Protein AF-A0A1Q7YDP6-F1 (afdb_monomer_lite)

Sequence (262 aa):
MKGKNRGIKLSEVLPNLKKEIEKAGKSIRPINQNSRWSKKRAYTLLLLENYIEVLLIFKRILDSLNELADIKSRVKFDEIPEDERAEREALMMRTFDLLAFLRLDIKALYIWTAQITDIFKDSGVKIDLEELNRISLFRHKLITHVHETPFFKSSLTTKSGTTYNPKEEFIEDMYLPFDFRNSRFVGLQTLVRKATSFIPELGQEKNRFERIKILYRQVNKIADNELKRNVKKFIFKVGLPTDSPGIIAVALLQALKNYRRS

Secondary structure (DSSP, 8-state):
------PPPHHHHHHHHHHHHHHHHHHS----TTSPPPHHHHHHHHHHHHHHHHHHHHHHHHHHHHHHHHHHHH--TT---GGGHHHHHHHHHHHHHHHHHHHHHHHHHHHHHHHHHHHHHHT------HHHHHHGGGHHHH-SS-TT-TT--------------TTSS-----PPPP-TT-GGGTTHHHHHHHHTTT-THHHH---HHHHHHHHHHTGGG---HHHHHHHHHHHHHH--PPPPHHHHHHHHHHHHHHHHT-

pLDDT: mean 73.86, std 19.76, range [26.31, 95.25]

Structure (mmCIF, N/CA/C/O backbone):
data_AF-A0A1Q7YDP6-F1
#
_entry.id   AF-A0A1Q7YDP6-F1
#
loop_
_atom_site.group_PDB
_atom_site.id
_atom_site.type_symbol
_atom_site.label_atom_id
_atom_site.label_alt_id
_atom_site.label_comp_id
_atom_site.label_asym_id
_atom_site.label_entity_id
_atom_site.label_seq_id
_atom_site.pdbx_PDB_ins_code
_atom_site.Cartn_x
_atom_site.Cartn_y
_atom_site.Cartn_z
_atom_site.occupancy
_atom_site.B_iso_or_equiv
_atom_site.auth_seq_id
_atom_site.auth_comp_id
_atom_site.auth_asym_id
_atom_site.auth_atom_id
_atom_site.pdbx_PDB_model_num
ATOM 1 N N . MET A 1 1 ? 18.483 -19.832 10.388 1.00 32.19 1 MET A N 1
ATOM 2 C CA . MET A 1 1 ? 17.588 -20.156 9.253 1.00 32.19 1 MET A CA 1
ATOM 3 C C . MET A 1 1 ? 17.194 -18.865 8.546 1.00 32.19 1 MET A C 1
ATOM 5 O O . MET A 1 1 ? 16.537 -18.033 9.154 1.00 32.19 1 MET A O 1
ATOM 9 N N . LYS A 1 2 ? 17.635 -18.647 7.299 1.00 29.80 2 LYS A N 1
ATOM 10 C CA . LYS A 1 2 ? 17.191 -17.505 6.482 1.00 29.80 2 LYS A CA 1
ATOM 11 C C . LYS A 1 2 ? 15.841 -17.863 5.858 1.00 29.80 2 LYS A C 1
ATOM 13 O O . LYS A 1 2 ? 15.802 -18.493 4.804 1.00 29.80 2 LYS A O 1
ATOM 18 N N . GLY A 1 3 ? 14.743 -17.508 6.520 1.00 31.19 3 GLY A N 1
ATOM 19 C CA . GLY A 1 3 ? 13.435 -17.508 5.873 1.00 31.19 3 GLY A CA 1
ATOM 20 C C . GLY A 1 3 ? 13.482 -16.503 4.727 1.00 31.19 3 GLY A C 1
ATOM 21 O O . GLY A 1 3 ? 13.598 -15.304 4.964 1.00 31.19 3 GLY A O 1
ATOM 22 N N . LYS A 1 4 ? 13.462 -16.979 3.477 1.00 33.75 4 LYS A N 1
ATOM 23 C CA . LYS A 1 4 ? 13.139 -16.118 2.337 1.00 33.75 4 LYS A CA 1
ATOM 24 C C . LYS A 1 4 ? 11.726 -15.604 2.607 1.00 33.75 4 LYS A C 1
ATOM 26 O O . LYS A 1 4 ? 10.782 -16.373 2.453 1.00 33.75 4 LYS A O 1
ATOM 31 N N . ASN A 1 5 ? 11.591 -14.352 3.046 1.00 40.75 5 ASN A N 1
ATOM 32 C CA . ASN A 1 5 ? 10.320 -13.636 2.983 1.00 40.75 5 ASN A CA 1
ATOM 33 C C . ASN A 1 5 ? 9.914 -13.641 1.508 1.00 40.75 5 ASN A C 1
ATOM 35 O O . ASN A 1 5 ? 10.418 -12.835 0.733 1.00 40.75 5 ASN A O 1
ATOM 39 N N . ARG A 1 6 ? 9.094 -14.617 1.104 1.00 52.28 6 ARG A N 1
ATOM 40 C CA . ARG A 1 6 ? 8.349 -14.540 -0.148 1.00 52.28 6 ARG A CA 1
ATOM 41 C C . ARG A 1 6 ? 7.431 -13.340 0.036 1.00 52.28 6 ARG A C 1
ATOM 43 O O . ARG A 1 6 ? 6.607 -13.354 0.952 1.00 52.28 6 ARG A O 1
ATOM 50 N N . GLY A 1 7 ? 7.645 -12.281 -0.731 1.00 64.12 7 GLY A N 1
ATOM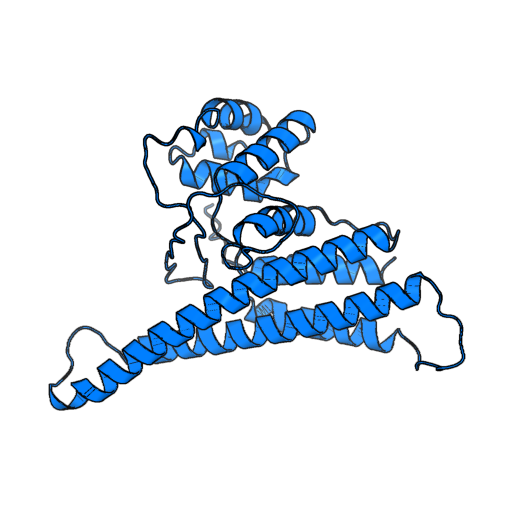 51 C CA . GLY A 1 7 ? 6.760 -11.132 -0.725 1.00 64.12 7 GLY A CA 1
ATOM 52 C C . GLY A 1 7 ? 5.334 -11.566 -1.023 1.00 64.12 7 GLY A C 1
ATOM 53 O O . GLY A 1 7 ? 5.084 -12.551 -1.720 1.00 64.12 7 GLY A O 1
ATOM 54 N N . ILE A 1 8 ? 4.392 -10.839 -0.436 1.00 77.00 8 ILE A N 1
ATOM 55 C CA . ILE A 1 8 ? 2.966 -11.096 -0.597 1.00 77.00 8 ILE A CA 1
ATOM 56 C C . ILE A 1 8 ? 2.571 -10.667 -2.008 1.00 77.00 8 ILE A C 1
ATOM 58 O O . ILE A 1 8 ? 2.706 -9.487 -2.337 1.00 77.00 8 ILE A O 1
ATOM 62 N N . LYS A 1 9 ? 2.060 -11.604 -2.813 1.00 82.81 9 LYS A N 1
ATOM 63 C CA . LYS A 1 9 ? 1.543 -11.305 -4.150 1.00 82.81 9 LYS A CA 1
ATOM 64 C C . LYS A 1 9 ? 0.081 -10.864 -4.079 1.00 82.81 9 LYS A C 1
ATOM 66 O O . LYS A 1 9 ? -0.774 -11.582 -3.562 1.00 82.81 9 LYS A O 1
ATOM 71 N N . LEU A 1 10 ? -0.234 -9.719 -4.663 1.00 84.62 10 LEU A N 1
ATOM 72 C CA . LEU A 1 10 ? -1.570 -9.214 -4.937 1.00 84.62 10 LEU A CA 1
ATOM 73 C C . LEU A 1 10 ? -2.469 -10.275 -5.575 1.00 84.62 10 LEU A C 1
ATOM 75 O O . LEU A 1 10 ? -3.612 -10.414 -5.147 1.00 84.62 10 LEU A O 1
ATOM 79 N N . SER A 1 11 ? -1.976 -11.055 -6.541 1.00 84.81 11 SER A N 1
ATOM 80 C CA . SER A 1 11 ? -2.769 -12.112 -7.191 1.00 84.81 11 SER A CA 1
ATOM 81 C C . SER A 1 11 ? -3.259 -13.196 -6.220 1.00 84.81 11 SER A C 1
ATOM 83 O O . SER A 1 11 ? -4.326 -13.769 -6.433 1.00 84.81 11 SER A O 1
ATOM 85 N N . GLU A 1 12 ? -2.539 -13.435 -5.123 1.00 87.50 12 GLU A N 1
ATOM 86 C CA . GLU A 1 12 ? -2.911 -14.400 -4.079 1.00 87.50 12 GLU A CA 1
ATOM 87 C C . GLU A 1 12 ? -3.930 -13.807 -3.085 1.00 87.50 12 GLU A C 1
ATOM 89 O O . GLU A 1 12 ? -4.769 -14.518 -2.525 1.00 87.50 12 GLU A O 1
ATOM 94 N N . VAL A 1 13 ? -3.897 -12.488 -2.876 1.00 88.81 13 VAL A N 1
ATOM 95 C CA . VAL A 1 13 ? -4.725 -11.789 -1.877 1.00 88.81 13 VAL A CA 1
ATOM 96 C C . VAL A 1 13 ? -6.040 -11.284 -2.472 1.00 88.81 13 VAL A C 1
ATOM 98 O O . VAL A 1 13 ? -7.092 -11.360 -1.827 1.00 88.81 13 VAL A O 1
ATOM 101 N N . LEU A 1 14 ? -6.005 -10.796 -3.711 1.00 88.81 14 LEU A N 1
ATOM 102 C CA . LEU A 1 14 ? -7.120 -10.135 -4.385 1.00 88.81 14 LEU A CA 1
ATOM 103 C C . LEU A 1 14 ? -8.406 -10.985 -4.444 1.00 88.81 14 LEU A C 1
ATOM 105 O O . LEU A 1 14 ? -9.476 -10.433 -4.169 1.00 88.81 14 LEU A O 1
ATOM 109 N N . PRO A 1 15 ? -8.369 -12.307 -4.720 1.00 92.31 15 PRO A N 1
ATOM 110 C CA . PRO A 1 15 ? -9.580 -13.132 -4.710 1.00 92.31 15 PRO A CA 1
ATOM 111 C C . PRO A 1 15 ? -10.263 -13.173 -3.339 1.00 92.31 15 PRO A C 1
ATOM 113 O O . PRO A 1 15 ? -11.491 -13.185 -3.248 1.00 92.31 15 PRO A O 1
ATOM 116 N N . ASN A 1 16 ? -9.478 -13.172 -2.260 1.00 92.38 16 ASN A N 1
ATOM 117 C CA . ASN A 1 16 ? -10.006 -13.192 -0.898 1.00 92.38 16 ASN A CA 1
ATOM 118 C C . ASN A 1 16 ? -10.627 -11.848 -0.519 1.00 92.38 16 ASN A C 1
ATOM 120 O O . ASN A 1 16 ? -11.677 -11.826 0.122 1.00 92.38 16 ASN A O 1
ATOM 124 N N . LEU A 1 17 ? -10.012 -10.745 -0.955 1.00 90.56 17 LEU A N 1
ATOM 125 C CA . LEU A 1 17 ? -10.568 -9.407 -0.781 1.00 90.56 17 LEU A CA 1
ATOM 126 C C . LEU A 1 17 ? -11.915 -9.252 -1.495 1.00 90.56 17 LEU A C 1
ATOM 128 O O . LEU A 1 17 ? -12.887 -8.849 -0.858 1.00 90.56 17 LEU A O 1
ATOM 132 N N . LYS A 1 18 ? -12.011 -9.679 -2.761 1.00 90.88 18 LYS A N 1
ATOM 133 C CA . LYS A 1 18 ? -13.273 -9.690 -3.526 1.00 90.88 18 LYS A CA 1
ATOM 134 C C . LYS A 1 18 ? -14.381 -10.462 -2.808 1.00 90.88 18 LYS A C 1
ATOM 136 O O . LYS A 1 18 ? -15.458 -9.923 -2.572 1.00 90.88 18 LYS A O 1
ATOM 141 N N . LYS A 1 19 ? -14.086 -11.695 -2.377 1.00 92.44 19 LYS A N 1
ATOM 142 C CA . LYS A 1 19 ? -15.045 -12.540 -1.646 1.00 92.44 19 LYS A CA 1
ATOM 143 C C . LYS A 1 19 ? -15.538 -11.889 -0.354 1.00 92.44 19 LYS A C 1
ATOM 145 O O . LYS A 1 19 ? -16.700 -12.058 0.007 1.00 92.44 19 LYS A O 1
ATOM 150 N N . GLU A 1 20 ? -14.672 -11.191 0.378 1.00 91.12 20 GLU A N 1
ATOM 151 C CA . GLU A 1 20 ? -15.073 -10.555 1.636 1.00 91.12 20 GLU A CA 1
ATOM 152 C C . GLU A 1 20 ? -15.946 -9.312 1.399 1.00 91.12 20 GLU A C 1
ATOM 154 O O . GLU A 1 20 ? -16.922 -9.119 2.125 1.00 91.12 20 GLU A O 1
ATOM 159 N N . ILE A 1 21 ? -15.670 -8.536 0.346 1.00 87.38 21 ILE A N 1
ATOM 160 C CA . ILE A 1 21 ? -16.513 -7.409 -0.089 1.00 87.38 21 ILE A CA 1
ATOM 161 C C . ILE A 1 21 ? -17.902 -7.905 -0.503 1.00 87.38 21 ILE A C 1
ATOM 163 O O . ILE A 1 21 ? -18.903 -7.367 -0.040 1.00 87.38 21 ILE A O 1
ATOM 167 N N . GLU A 1 22 ? -17.988 -8.978 -1.295 1.00 88.00 22 GLU A N 1
ATOM 168 C CA . GLU A 1 22 ? -19.272 -9.582 -1.686 1.00 88.00 22 GLU A CA 1
ATOM 169 C C . GLU A 1 22 ? -20.086 -10.055 -0.475 1.00 88.00 22 GLU A C 1
ATOM 171 O O . GLU A 1 22 ? -21.296 -9.829 -0.399 1.00 88.00 22 GLU A O 1
ATOM 176 N N . LYS A 1 23 ? -19.435 -10.698 0.503 1.00 87.75 23 LYS A N 1
ATOM 177 C CA . LYS A 1 23 ? -20.090 -11.115 1.754 1.00 87.75 23 LYS A CA 1
ATOM 178 C C . LYS A 1 23 ? -20.605 -9.919 2.548 1.00 87.75 23 LYS A C 1
ATOM 180 O O . LYS A 1 23 ? -21.721 -9.972 3.063 1.00 87.75 23 LYS A O 1
ATOM 185 N N . ALA A 1 24 ? -19.806 -8.859 2.652 1.00 83.25 24 ALA A N 1
ATOM 186 C CA . ALA A 1 24 ? -20.214 -7.629 3.315 1.00 83.25 24 ALA A CA 1
ATOM 187 C C . ALA A 1 24 ? -21.395 -6.969 2.574 1.00 83.25 24 ALA A C 1
ATOM 189 O O . ALA A 1 24 ? -22.379 -6.613 3.217 1.00 83.25 24 ALA A O 1
ATOM 190 N N . GLY A 1 25 ? -21.381 -6.935 1.239 1.00 80.81 25 GLY A N 1
ATOM 191 C CA . GLY A 1 25 ? -22.495 -6.458 0.413 1.00 80.81 25 GLY A CA 1
ATOM 192 C C . GLY A 1 25 ? -23.796 -7.229 0.636 1.00 80.81 25 GLY A C 1
ATOM 193 O O . GLY A 1 25 ? -24.828 -6.619 0.897 1.00 80.81 25 GLY A O 1
ATOM 194 N N . LYS A 1 26 ? -23.748 -8.569 0.648 1.00 81.75 26 LYS A N 1
ATOM 195 C CA . LYS A 1 26 ? -24.927 -9.420 0.921 1.00 81.75 26 LYS A CA 1
ATOM 196 C C . LYS A 1 26 ? -25.528 -9.204 2.312 1.00 81.75 26 LYS A C 1
ATOM 198 O O . LYS A 1 26 ? -26.712 -9.460 2.510 1.00 81.75 26 LYS A O 1
ATOM 203 N N . SER A 1 27 ? -24.727 -8.749 3.278 1.00 72.50 27 SER A N 1
ATOM 204 C CA . SER A 1 27 ? -25.219 -8.439 4.626 1.00 72.50 27 SER A CA 1
ATOM 205 C C . SER A 1 27 ? -26.040 -7.143 4.685 1.00 72.50 27 SER A C 1
ATOM 207 O O . SER A 1 27 ? -26.813 -6.941 5.625 1.00 72.50 27 SER A O 1
ATOM 209 N N . ILE A 1 28 ? -25.931 -6.284 3.666 1.00 70.19 28 ILE A N 1
ATOM 210 C CA . ILE A 1 28 ? -26.726 -5.066 3.544 1.00 70.19 28 ILE A CA 1
ATOM 211 C C . ILE A 1 28 ? -28.018 -5.411 2.796 1.00 70.19 28 ILE A C 1
ATOM 213 O O . ILE A 1 28 ? -28.011 -5.716 1.608 1.00 70.19 28 ILE A O 1
ATOM 217 N N . ARG A 1 29 ? -29.154 -5.371 3.505 1.00 65.69 29 ARG A N 1
ATOM 218 C CA . ARG A 1 29 ? -30.494 -5.549 2.908 1.00 65.69 29 ARG A CA 1
ATOM 219 C C . ARG A 1 29 ? -30.736 -4.535 1.766 1.00 65.69 29 ARG A C 1
ATOM 221 O O . ARG A 1 29 ? -30.077 -3.495 1.753 1.00 65.69 29 ARG A O 1
ATOM 228 N N . PRO A 1 30 ? -31.719 -4.751 0.870 1.00 62.75 30 PRO A N 1
ATOM 229 C CA . PRO A 1 30 ? -32.059 -3.793 -0.186 1.00 62.75 30 PRO A CA 1
ATOM 230 C C . PRO A 1 30 ? -32.298 -2.375 0.350 1.00 62.75 30 PRO A C 1
ATOM 232 O O . PRO A 1 30 ? -32.742 -2.188 1.492 1.00 62.75 30 PRO A O 1
ATOM 235 N N . ILE A 1 31 ? -31.960 -1.374 -0.463 1.00 57.09 31 ILE A N 1
ATOM 236 C CA . ILE A 1 31 ? -32.130 0.042 -0.131 1.00 57.09 31 ILE A CA 1
ATOM 237 C C . ILE A 1 31 ? -33.611 0.390 -0.285 1.00 57.09 31 ILE A C 1
ATOM 239 O O . ILE A 1 31 ? -34.133 0.419 -1.393 1.00 57.09 31 ILE A O 1
ATOM 243 N N . ASN A 1 32 ? -34.286 0.673 0.829 1.00 57.88 32 ASN A N 1
ATOM 244 C CA . ASN A 1 32 ? -35.576 1.349 0.782 1.00 57.88 32 ASN A CA 1
ATOM 245 C C . ASN A 1 32 ? -35.306 2.860 0.742 1.00 57.88 32 ASN A C 1
ATOM 247 O O . ASN A 1 32 ? -34.821 3.420 1.733 1.00 57.88 32 ASN A O 1
ATOM 251 N N . GLN A 1 33 ? -35.587 3.488 -0.404 1.00 54.91 33 GLN A N 1
ATOM 252 C CA . GLN A 1 33 ? -35.332 4.911 -0.673 1.00 54.91 33 GLN A CA 1
ATOM 253 C C . GLN A 1 33 ? -36.028 5.842 0.338 1.00 54.91 33 GLN A C 1
ATOM 255 O O . GLN A 1 33 ? -35.549 6.944 0.578 1.00 54.91 33 GLN A O 1
ATOM 260 N N . ASN A 1 34 ? -37.080 5.362 1.010 1.00 56.09 34 ASN A N 1
ATOM 261 C CA . ASN A 1 34 ? -37.880 6.143 1.958 1.00 56.09 34 ASN A CA 1
ATOM 262 C C . ASN A 1 34 ? -37.499 5.926 3.435 1.00 56.09 34 ASN A C 1
ATOM 264 O O . ASN A 1 34 ? -38.179 6.423 4.330 1.00 56.09 34 ASN A O 1
ATOM 268 N N . SER A 1 35 ? -36.439 5.163 3.729 1.00 55.88 35 SER A N 1
ATOM 269 C CA . SER A 1 35 ? -36.037 4.857 5.110 1.00 55.88 35 SER A CA 1
ATOM 270 C C . SER A 1 35 ? -34.865 5.718 5.583 1.00 55.88 35 SER A C 1
ATOM 272 O O . SER A 1 35 ? -33.868 5.873 4.881 1.00 55.88 35 SER A O 1
ATOM 274 N N . ARG A 1 36 ? -34.946 6.241 6.812 1.00 57.34 36 ARG A N 1
ATOM 275 C CA . ARG A 1 36 ? -33.831 6.942 7.466 1.00 57.34 36 ARG A CA 1
ATOM 276 C C . ARG A 1 36 ? -32.737 5.925 7.803 1.00 57.34 36 ARG A C 1
ATOM 278 O O . ARG A 1 36 ? -32.973 4.988 8.566 1.00 57.34 36 ARG A O 1
ATOM 285 N N . TRP A 1 37 ? -31.551 6.067 7.215 1.00 62.88 37 TRP A N 1
ATOM 286 C CA . TRP A 1 37 ? -30.470 5.099 7.413 1.00 62.88 37 TRP A CA 1
ATOM 287 C C . TRP A 1 37 ? -29.836 5.249 8.795 1.00 62.88 37 TRP A C 1
ATOM 289 O O . TRP A 1 37 ? -29.611 6.358 9.280 1.00 62.88 37 TRP A O 1
ATOM 299 N N . SER A 1 38 ? -29.493 4.123 9.425 1.00 73.69 38 SER A N 1
ATOM 300 C CA . SER A 1 38 ? -28.639 4.160 10.609 1.00 73.69 38 SER A CA 1
ATOM 301 C C . SER A 1 38 ? -27.224 4.596 10.215 1.00 73.69 38 SER A C 1
ATOM 303 O O . SER A 1 38 ? -26.725 4.239 9.145 1.00 73.69 38 SER A O 1
ATOM 305 N N . LYS A 1 39 ? -26.545 5.333 11.101 1.00 75.31 39 LYS A N 1
ATOM 306 C CA . LYS A 1 39 ? -25.166 5.807 10.890 1.00 75.31 39 LYS A CA 1
ATOM 307 C C . LYS A 1 39 ? -24.210 4.658 10.510 1.00 75.31 39 LYS A C 1
ATOM 309 O O . LYS A 1 39 ? -23.435 4.796 9.571 1.00 75.31 39 LYS A O 1
ATOM 314 N N . LYS A 1 40 ? -24.342 3.480 11.146 1.00 77.94 40 LYS A N 1
ATOM 315 C CA . LYS A 1 40 ? -23.569 2.260 10.812 1.00 77.94 40 LYS A CA 1
ATOM 316 C C . LYS A 1 40 ? -23.800 1.809 9.363 1.00 77.94 40 LYS A C 1
ATOM 318 O O . LYS A 1 40 ? -22.846 1.471 8.667 1.00 77.94 40 LYS A O 1
ATOM 323 N N . ARG A 1 41 ? -25.050 1.837 8.887 1.00 78.25 41 ARG A N 1
ATOM 324 C CA . ARG A 1 41 ? -25.398 1.415 7.523 1.00 78.25 41 ARG A CA 1
ATOM 325 C C . ARG A 1 41 ? -24.855 2.373 6.462 1.00 78.25 41 ARG A C 1
ATOM 327 O O . ARG A 1 41 ? -24.324 1.895 5.466 1.00 78.25 41 ARG A O 1
ATOM 334 N N . ALA A 1 42 ? -24.928 3.683 6.699 1.00 79.81 42 ALA A N 1
ATOM 335 C CA . ALA A 1 42 ? -24.357 4.687 5.798 1.00 79.81 42 ALA A CA 1
ATOM 336 C C . ALA A 1 42 ? -22.838 4.501 5.630 1.00 79.81 42 ALA A C 1
ATOM 338 O O . ALA A 1 42 ? -22.347 4.435 4.507 1.00 79.81 42 ALA A O 1
ATOM 339 N N . TYR A 1 43 ? -22.103 4.305 6.732 1.00 82.62 43 TYR A N 1
ATOM 340 C CA . TYR A 1 43 ? -20.667 4.020 6.653 1.00 82.62 43 TYR A CA 1
ATOM 341 C C . TYR A 1 43 ? -20.352 2.683 5.988 1.00 82.62 43 TYR A C 1
ATOM 343 O O . TYR A 1 43 ? -19.362 2.591 5.275 1.00 82.62 43 TYR A O 1
ATOM 351 N N . THR A 1 44 ? -21.178 1.651 6.188 1.00 83.81 44 THR A N 1
ATOM 352 C CA . THR A 1 44 ? -20.951 0.356 5.528 1.00 83.81 44 THR A CA 1
ATOM 353 C C . THR A 1 44 ? -21.083 0.490 4.008 1.00 83.81 44 THR A C 1
ATOM 355 O O . THR A 1 44 ? -20.248 -0.045 3.286 1.00 83.81 44 THR A O 1
ATOM 358 N N . LEU A 1 45 ? -22.086 1.226 3.515 1.00 81.44 45 LEU A N 1
ATOM 359 C CA . LEU A 1 45 ? -22.242 1.494 2.080 1.00 81.44 45 LEU A CA 1
ATOM 360 C C . LEU A 1 45 ? -21.047 2.274 1.524 1.00 81.44 45 LEU A C 1
ATOM 362 O O . LEU A 1 45 ? -20.426 1.819 0.568 1.00 81.44 45 LEU A O 1
ATOM 366 N N . LEU A 1 46 ? -20.667 3.367 2.191 1.00 82.88 46 LEU A N 1
ATOM 367 C CA . LEU A 1 46 ? -19.521 4.178 1.789 1.00 82.88 46 LEU A CA 1
ATOM 368 C C . LEU A 1 46 ? -18.222 3.355 1.766 1.00 82.88 46 LEU A C 1
ATOM 370 O O . LEU A 1 46 ? -17.434 3.467 0.830 1.00 82.88 46 LEU A O 1
ATOM 374 N N . LEU A 1 47 ? -18.008 2.483 2.760 1.00 85.62 47 LEU A N 1
ATOM 375 C CA . LEU A 1 47 ? -16.887 1.542 2.754 1.00 85.62 47 LEU A CA 1
ATOM 376 C C . LEU A 1 47 ? -16.935 0.660 1.507 1.00 85.62 47 LEU A C 1
ATOM 378 O O . LEU A 1 47 ? -15.950 0.610 0.781 1.00 85.62 47 LEU A O 1
ATOM 382 N N . LEU A 1 48 ? -18.053 -0.015 1.232 1.00 85.44 48 LEU A N 1
ATOM 383 C CA . LEU A 1 48 ? -18.146 -0.917 0.080 1.00 85.44 48 LEU A CA 1
ATOM 384 C C . LEU A 1 48 ? -17.878 -0.211 -1.249 1.00 85.44 48 LEU A C 1
ATOM 386 O O . LEU A 1 48 ? -17.138 -0.760 -2.061 1.00 85.44 48 LEU A O 1
ATOM 390 N N . GLU A 1 49 ? -18.409 0.994 -1.446 1.00 83.88 49 GLU A N 1
ATOM 391 C CA . GLU A 1 49 ? -18.134 1.815 -2.633 1.00 83.88 49 GLU A CA 1
ATOM 392 C C . GLU A 1 49 ? -16.628 2.070 -2.791 1.00 83.88 49 GLU A C 1
ATOM 394 O O . GLU A 1 49 ? -16.047 1.774 -3.833 1.00 83.88 49 GLU A O 1
ATOM 399 N N . ASN A 1 50 ? -15.957 2.503 -1.720 1.00 85.56 50 ASN A N 1
ATOM 400 C CA . ASN A 1 50 ? -14.512 2.751 -1.738 1.00 85.56 50 ASN A CA 1
ATOM 401 C C . ASN A 1 50 ? -13.701 1.456 -1.958 1.00 85.56 50 ASN A C 1
ATOM 403 O O . ASN A 1 50 ? -12.680 1.458 -2.645 1.00 85.56 50 ASN A O 1
ATOM 407 N N . TYR A 1 51 ? -14.143 0.328 -1.396 1.00 90.19 51 TYR A N 1
ATOM 408 C CA . TYR A 1 51 ? -13.503 -0.971 -1.618 1.00 90.19 51 TYR A CA 1
ATOM 409 C C . TYR A 1 51 ? -13.661 -1.452 -3.069 1.00 90.19 51 TYR A C 1
ATOM 411 O O . TYR A 1 51 ? -12.739 -2.081 -3.591 1.00 90.19 51 TYR A O 1
ATOM 419 N N . ILE A 1 52 ? -14.785 -1.156 -3.731 1.00 86.50 52 ILE A N 1
ATOM 420 C CA . ILE A 1 52 ? -14.983 -1.453 -5.158 1.00 86.50 52 ILE A CA 1
ATOM 421 C C . ILE A 1 52 ? -13.985 -0.657 -6.007 1.00 86.50 52 ILE A C 1
ATOM 423 O O . ILE A 1 52 ? -13.314 -1.252 -6.852 1.00 86.50 52 ILE A O 1
ATOM 427 N N . GLU A 1 53 ? -13.803 0.636 -5.732 1.00 87.88 53 GLU A N 1
ATOM 428 C CA . GLU A 1 53 ? -12.800 1.459 -6.427 1.00 87.88 53 GLU A CA 1
ATOM 429 C C . GLU A 1 53 ? -11.383 0.895 -6.264 1.00 87.88 53 GLU A C 1
ATOM 431 O O . GLU A 1 53 ? -10.636 0.731 -7.236 1.00 87.88 53 GLU A O 1
ATOM 436 N N . VAL A 1 54 ? -11.026 0.487 -5.044 1.00 89.88 54 VAL A N 1
ATOM 437 C CA . VAL A 1 54 ? -9.732 -0.152 -4.778 1.00 89.88 54 VAL A CA 1
ATOM 438 C C . VAL A 1 54 ? -9.575 -1.480 -5.528 1.00 89.88 54 VAL A C 1
ATOM 440 O O . VAL A 1 54 ? -8.491 -1.766 -6.041 1.00 89.88 54 VAL A O 1
ATOM 443 N N . LEU A 1 55 ? -10.631 -2.292 -5.651 1.00 91.56 55 LEU A N 1
ATOM 444 C CA . LEU A 1 55 ? -10.578 -3.522 -6.448 1.00 91.56 55 LEU A CA 1
ATOM 445 C C . LEU A 1 55 ? -10.302 -3.247 -7.930 1.00 91.56 55 LEU A C 1
ATOM 447 O O . LEU A 1 55 ? -9.568 -4.018 -8.557 1.00 91.56 55 LEU A O 1
ATOM 451 N N . LEU A 1 56 ? -10.886 -2.184 -8.488 1.00 89.88 56 LEU A N 1
ATOM 452 C CA . LEU A 1 56 ? -10.647 -1.784 -9.874 1.00 89.88 56 LEU A CA 1
ATOM 453 C C . LEU A 1 56 ? -9.191 -1.354 -10.070 1.00 89.88 56 LEU A C 1
ATOM 455 O O . LEU A 1 56 ? -8.552 -1.812 -11.018 1.00 89.88 56 LEU A O 1
ATOM 459 N N . ILE A 1 57 ? -8.644 -0.564 -9.142 1.00 88.81 57 ILE A N 1
ATOM 460 C CA . ILE A 1 57 ? -7.228 -0.166 -9.149 1.00 88.81 57 ILE A CA 1
ATOM 461 C C . ILE A 1 57 ? -6.316 -1.393 -9.071 1.00 88.81 57 ILE A C 1
ATOM 463 O O . ILE A 1 57 ? -5.425 -1.552 -9.900 1.00 88.81 57 ILE A O 1
ATOM 467 N N . PHE A 1 58 ? -6.561 -2.310 -8.130 1.00 91.00 58 PHE A N 1
ATOM 468 C CA . PHE A 1 58 ? -5.763 -3.534 -8.017 1.00 91.00 58 PHE A CA 1
ATOM 469 C C . PHE A 1 58 ? -5.796 -4.384 -9.284 1.00 91.00 58 PHE A C 1
ATOM 471 O O . PHE A 1 58 ? -4.775 -4.961 -9.656 1.00 91.00 58 PHE A O 1
ATOM 478 N N . LYS A 1 59 ? -6.952 -4.465 -9.950 1.00 90.50 59 LYS A N 1
ATOM 479 C CA . LYS A 1 59 ? -7.069 -5.191 -11.213 1.00 90.50 59 LYS A CA 1
ATOM 480 C C . LYS A 1 59 ? -6.218 -4.535 -12.305 1.00 90.50 59 LYS A C 1
ATOM 482 O O . LYS A 1 59 ? -5.425 -5.236 -12.920 1.00 90.50 59 LYS A O 1
ATOM 487 N N . ARG A 1 60 ? -6.310 -3.211 -12.481 1.00 89.50 60 ARG A N 1
ATOM 488 C CA . ARG A 1 60 ? -5.493 -2.479 -13.468 1.00 89.50 60 ARG A CA 1
ATOM 489 C C . ARG A 1 60 ? -3.995 -2.617 -13.212 1.00 89.50 60 ARG A C 1
ATOM 491 O O . ARG A 1 60 ? -3.241 -2.832 -14.159 1.00 89.50 60 ARG A O 1
ATOM 498 N N . ILE A 1 61 ? -3.581 -2.570 -11.941 1.00 86.75 61 ILE A N 1
ATOM 499 C CA . ILE A 1 61 ? -2.193 -2.836 -11.550 1.00 86.75 61 ILE A CA 1
ATOM 500 C C . ILE A 1 61 ? -1.791 -4.234 -12.015 1.00 86.75 61 ILE A C 1
ATOM 502 O O . ILE A 1 61 ? -0.814 -4.364 -12.744 1.00 86.75 61 ILE A O 1
ATOM 506 N N . LEU A 1 62 ? -2.545 -5.268 -11.627 1.00 87.62 62 LEU A N 1
ATOM 507 C CA . LEU A 1 62 ? -2.219 -6.656 -11.954 1.00 87.62 62 LEU A CA 1
ATOM 508 C C . LEU A 1 62 ? -2.149 -6.894 -13.470 1.00 87.62 62 LEU A C 1
ATOM 510 O O . LEU A 1 62 ? -1.197 -7.515 -13.938 1.00 87.62 62 LEU A O 1
ATOM 514 N N . ASP A 1 63 ? -3.118 -6.370 -14.220 1.00 87.75 63 ASP A N 1
ATOM 515 C CA . ASP A 1 63 ? -3.172 -6.485 -15.678 1.00 87.75 63 ASP A CA 1
ATOM 516 C C . ASP A 1 63 ? -1.940 -5.816 -16.319 1.00 87.75 63 ASP A C 1
ATOM 518 O O . ASP A 1 63 ? -1.250 -6.438 -17.127 1.00 87.75 63 ASP A O 1
ATOM 522 N N . SER A 1 64 ? -1.577 -4.610 -15.868 1.00 85.56 64 SER A N 1
ATOM 523 C CA . SER A 1 64 ? -0.381 -3.897 -16.345 1.00 85.56 64 SER A CA 1
ATOM 524 C C . SER A 1 64 ? 0.924 -4.616 -15.978 1.00 85.56 64 SER A C 1
ATOM 526 O O . SER A 1 64 ? 1.877 -4.595 -16.755 1.00 85.56 64 SER A O 1
ATOM 528 N N . LEU A 1 65 ? 0.993 -5.275 -14.810 1.00 84.00 65 LEU A N 1
ATOM 529 C CA . LEU A 1 65 ? 2.174 -6.061 -14.419 1.00 84.00 65 LEU A CA 1
ATOM 530 C C . LEU A 1 65 ? 2.356 -7.278 -15.322 1.00 84.00 65 LEU A C 1
ATOM 532 O O . LEU A 1 65 ? 3.484 -7.596 -15.700 1.00 84.00 65 LEU A O 1
ATOM 536 N N . ASN A 1 66 ? 1.254 -7.957 -15.641 1.00 85.12 66 ASN A N 1
ATOM 537 C CA . ASN A 1 66 ? 1.263 -9.114 -16.526 1.00 85.12 66 ASN A CA 1
ATOM 538 C C . ASN A 1 66 ? 1.686 -8.706 -17.940 1.00 85.12 66 ASN A C 1
ATOM 540 O O . ASN A 1 66 ? 2.523 -9.376 -18.537 1.00 85.12 66 ASN A O 1
ATOM 544 N N . GLU A 1 67 ? 1.175 -7.579 -18.438 1.00 87.25 67 GLU A N 1
ATOM 545 C CA . GLU A 1 67 ? 1.562 -7.046 -19.745 1.00 87.25 67 GLU A CA 1
ATOM 546 C C . GLU A 1 67 ? 3.049 -6.655 -19.788 1.00 87.25 67 GLU A C 1
ATOM 548 O O . GLU A 1 67 ? 3.761 -7.017 -20.720 1.00 87.25 67 GLU A O 1
ATOM 553 N N . LEU A 1 68 ? 3.570 -6.000 -18.745 1.00 84.88 68 LEU A N 1
ATOM 554 C CA . LEU A 1 68 ? 5.003 -5.691 -18.659 1.00 84.88 68 LEU A CA 1
ATOM 555 C C . LEU A 1 68 ? 5.879 -6.948 -18.607 1.00 84.88 68 LEU A C 1
ATOM 557 O O . LEU A 1 68 ? 6.981 -6.955 -19.161 1.00 84.88 68 LEU A O 1
ATOM 561 N N . ALA A 1 69 ? 5.415 -8.009 -17.943 1.00 81.50 69 ALA A N 1
ATOM 562 C CA . ALA A 1 69 ? 6.115 -9.288 -17.925 1.00 81.50 69 ALA A CA 1
ATOM 563 C C . ALA A 1 69 ? 6.130 -9.948 -19.315 1.00 81.50 69 ALA A C 1
ATOM 565 O O . ALA A 1 69 ? 7.175 -10.464 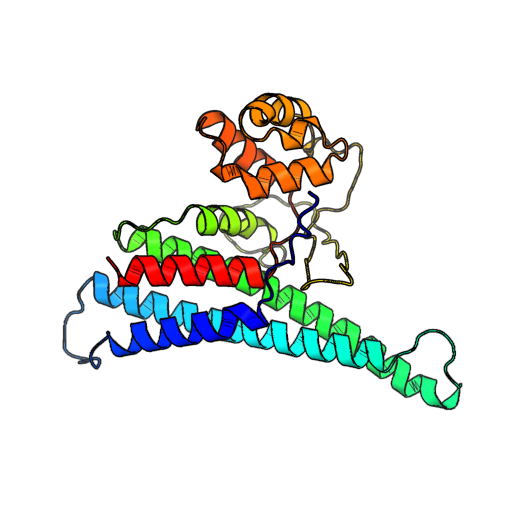-19.718 1.00 81.50 69 ALA A O 1
ATOM 566 N N . ASP A 1 70 ? 5.016 -9.880 -20.051 1.00 83.31 70 ASP A N 1
ATOM 567 C CA . ASP A 1 70 ? 4.912 -10.360 -21.433 1.00 83.31 70 ASP A CA 1
ATOM 568 C C . ASP A 1 70 ? 5.861 -9.596 -22.366 1.00 83.31 70 ASP A C 1
ATOM 570 O O . ASP A 1 70 ? 6.723 -10.211 -22.998 1.00 83.31 70 ASP A O 1
ATOM 574 N N . ILE A 1 71 ? 5.815 -8.257 -22.355 1.00 83.00 71 ILE A N 1
ATOM 575 C CA . ILE A 1 71 ? 6.712 -7.410 -23.158 1.00 83.00 71 ILE A CA 1
ATOM 576 C C . ILE A 1 71 ? 8.177 -7.728 -22.849 1.00 83.00 71 ILE A C 1
ATOM 578 O O . ILE A 1 71 ? 8.983 -7.901 -23.761 1.00 83.00 71 ILE A O 1
ATOM 582 N N . LYS A 1 72 ? 8.532 -7.873 -21.567 1.00 79.69 72 LYS A N 1
ATOM 583 C CA . LYS A 1 72 ? 9.894 -8.242 -21.160 1.00 79.69 72 LYS A CA 1
ATOM 584 C C . LYS A 1 72 ? 10.316 -9.618 -21.686 1.00 79.69 72 LYS A C 1
ATOM 586 O O . LYS A 1 72 ? 11.497 -9.823 -21.942 1.00 79.69 72 LYS A O 1
ATOM 591 N N . SER A 1 73 ? 9.386 -10.565 -21.807 1.00 77.94 73 SER A N 1
ATOM 592 C CA . SER A 1 73 ? 9.675 -11.895 -22.353 1.00 77.94 73 SER A CA 1
ATOM 593 C C . SER A 1 73 ? 9.871 -11.882 -23.872 1.00 77.94 73 SER A C 1
ATOM 595 O O . SER A 1 73 ? 10.697 -12.640 -24.381 1.00 77.94 73 SER A O 1
ATOM 597 N N . ARG A 1 74 ? 9.159 -10.988 -24.573 1.00 72.88 74 ARG A N 1
ATOM 598 C CA . ARG A 1 74 ? 9.245 -10.782 -26.026 1.00 72.88 74 ARG A CA 1
ATOM 599 C C . ARG A 1 74 ? 10.505 -10.023 -26.427 1.00 72.88 74 ARG A C 1
ATOM 601 O O . ARG A 1 74 ? 11.170 -10.395 -27.384 1.00 72.88 74 ARG A O 1
ATOM 608 N N . VAL A 1 75 ? 10.873 -8.998 -25.662 1.00 68.12 75 VAL A N 1
ATOM 609 C CA . VAL A 1 75 ? 12.100 -8.229 -25.885 1.00 68.12 75 VAL A CA 1
ATOM 610 C C . VAL A 1 75 ? 13.268 -8.944 -25.199 1.00 68.12 75 VAL A C 1
ATOM 612 O O . VAL A 1 75 ? 13.683 -8.585 -24.095 1.00 68.12 75 VAL A O 1
ATOM 615 N N . LYS A 1 76 ? 13.834 -9.970 -25.845 1.00 64.00 76 LYS A N 1
ATOM 616 C CA . LYS A 1 76 ? 15.209 -10.388 -25.530 1.00 64.00 76 LYS A CA 1
ATOM 617 C C . LYS A 1 76 ? 16.127 -9.262 -26.005 1.00 64.00 76 LYS A C 1
ATOM 619 O O . LYS A 1 76 ? 16.392 -9.141 -27.190 1.00 64.00 76 LYS A O 1
ATOM 624 N N . PHE A 1 77 ? 16.551 -8.400 -25.084 1.00 54.38 77 PHE A N 1
ATOM 625 C CA . PHE A 1 77 ? 17.232 -7.135 -25.388 1.00 54.38 77 PHE A CA 1
ATOM 626 C C . PHE A 1 77 ? 18.559 -7.258 -26.159 1.00 54.38 77 PHE A C 1
ATOM 628 O O . PHE A 1 77 ? 19.053 -6.229 -26.619 1.00 54.38 77 PHE A O 1
ATOM 635 N N . ASP A 1 78 ? 19.109 -8.464 -26.318 1.00 52.09 78 ASP A N 1
ATOM 636 C CA . ASP A 1 78 ? 20.522 -8.631 -26.652 1.00 52.09 78 ASP A CA 1
ATOM 637 C C . ASP A 1 78 ? 20.830 -8.994 -28.120 1.00 52.09 78 ASP A C 1
ATOM 639 O O . ASP A 1 78 ? 21.947 -8.729 -28.542 1.00 52.09 78 ASP A O 1
ATOM 643 N N . GLU A 1 79 ? 19.894 -9.480 -28.949 1.00 56.41 79 GLU A N 1
ATOM 644 C CA . GLU A 1 79 ? 20.172 -9.794 -30.374 1.00 56.41 79 GLU A CA 1
ATOM 645 C C . GLU A 1 79 ? 18.899 -9.678 -31.234 1.00 56.41 79 GLU A C 1
ATOM 647 O O . GLU A 1 79 ? 18.199 -10.665 -31.444 1.00 56.41 79 GLU A O 1
ATOM 652 N N . ILE A 1 80 ? 18.557 -8.468 -31.699 1.00 56.06 80 ILE A N 1
ATOM 653 C CA . ILE A 1 80 ? 17.345 -8.234 -32.507 1.00 56.06 80 ILE A CA 1
ATOM 654 C C . ILE A 1 80 ? 17.730 -7.804 -33.939 1.00 56.06 80 ILE A C 1
ATOM 656 O O . ILE A 1 80 ? 18.481 -6.832 -34.077 1.00 56.06 80 ILE A O 1
ATOM 660 N N . PRO A 1 81 ? 17.223 -8.491 -34.982 1.00 63.28 81 PRO A N 1
ATOM 661 C CA . PRO A 1 81 ? 17.381 -8.126 -36.396 1.00 63.28 81 PRO A CA 1
ATOM 662 C C . PRO A 1 81 ? 16.863 -6.713 -36.758 1.00 63.28 81 PRO A C 1
ATOM 664 O O . PRO A 1 81 ? 15.953 -6.186 -36.117 1.00 63.28 81 PRO A O 1
ATOM 667 N N . GLU A 1 82 ? 17.436 -6.069 -37.786 1.00 66.31 82 GLU A N 1
ATOM 668 C CA . GLU A 1 82 ? 17.089 -4.689 -38.200 1.00 66.31 82 GLU A CA 1
ATOM 669 C C . GLU A 1 82 ? 15.619 -4.507 -38.621 1.00 66.31 82 GLU A C 1
ATOM 671 O O . GLU A 1 82 ? 15.054 -3.422 -38.452 1.00 66.31 82 GLU A O 1
ATOM 676 N N . ASP A 1 83 ? 14.987 -5.562 -39.126 1.00 70.31 83 ASP A N 1
ATOM 677 C CA . ASP A 1 83 ? 13.595 -5.616 -39.577 1.00 70.31 83 ASP A CA 1
ATOM 678 C C . ASP A 1 83 ? 12.569 -5.565 -38.430 1.00 70.31 83 ASP A C 1
ATOM 680 O O . ASP A 1 83 ? 11.433 -5.139 -38.642 1.00 70.31 83 ASP A O 1
ATOM 684 N N . GLU A 1 84 ? 12.971 -5.869 -37.193 1.00 71.88 84 GLU A N 1
ATOM 685 C CA . GLU A 1 84 ? 12.098 -5.830 -36.007 1.00 71.88 84 GLU A CA 1
ATOM 686 C C . GLU A 1 84 ? 12.192 -4.501 -35.222 1.00 71.88 84 GLU A C 1
ATOM 688 O O . GLU A 1 84 ? 11.572 -4.320 -34.164 1.00 71.88 84 GLU A O 1
ATOM 693 N N . ARG A 1 85 ? 12.949 -3.516 -35.731 1.00 74.88 85 ARG A N 1
ATOM 694 C CA . ARG A 1 85 ? 13.208 -2.242 -35.033 1.00 74.88 85 ARG A CA 1
ATOM 695 C C . ARG A 1 85 ? 11.936 -1.446 -34.718 1.00 74.88 85 ARG A C 1
ATOM 697 O O . ARG A 1 85 ? 11.818 -0.916 -33.613 1.00 74.88 85 ARG A O 1
ATOM 704 N N . ALA A 1 86 ? 10.985 -1.384 -35.650 1.00 81.31 86 ALA A N 1
ATOM 705 C CA . ALA A 1 86 ? 9.728 -0.654 -35.462 1.00 81.31 86 ALA A CA 1
ATOM 706 C C . ALA A 1 86 ? 8.833 -1.300 -34.386 1.00 81.31 86 ALA A C 1
ATOM 708 O O . ALA A 1 86 ? 8.249 -0.597 -33.559 1.00 81.31 86 ALA A O 1
ATOM 709 N N . GLU A 1 87 ? 8.768 -2.636 -34.343 1.00 81.81 87 GLU A N 1
ATOM 710 C CA . GLU A 1 87 ? 8.041 -3.365 -33.296 1.00 81.81 87 GLU A CA 1
ATOM 711 C C . GLU A 1 87 ? 8.680 -3.123 -31.923 1.00 81.81 87 GLU A C 1
ATOM 713 O O . GLU A 1 87 ? 7.982 -2.849 -30.943 1.00 81.81 87 GLU A O 1
ATOM 718 N N . ARG A 1 88 ? 10.015 -3.126 -31.846 1.00 75.06 88 ARG A N 1
ATOM 719 C CA . ARG A 1 88 ? 10.745 -2.829 -30.609 1.00 75.06 88 ARG A CA 1
ATOM 720 C C . ARG A 1 88 ? 10.476 -1.410 -30.100 1.00 75.06 88 ARG A C 1
ATOM 722 O O . ARG A 1 88 ? 10.271 -1.223 -28.900 1.00 75.06 88 ARG A O 1
ATOM 729 N N . GLU A 1 89 ? 10.483 -0.414 -30.982 1.00 81.88 89 GLU A N 1
ATOM 730 C CA . GLU A 1 89 ? 10.156 0.973 -30.627 1.00 81.88 89 GLU A CA 1
ATOM 731 C C . GLU A 1 89 ? 8.716 1.082 -30.099 1.00 81.88 89 GLU A C 1
ATOM 733 O O . GLU A 1 89 ? 8.495 1.697 -29.051 1.00 81.88 89 GLU A O 1
ATOM 738 N N . ALA A 1 90 ? 7.757 0.395 -30.728 1.00 85.69 90 ALA A N 1
ATOM 739 C CA . ALA A 1 90 ? 6.379 0.324 -30.244 1.00 85.69 90 ALA A CA 1
ATOM 740 C C . ALA A 1 90 ? 6.267 -0.348 -28.859 1.00 85.69 90 ALA A C 1
ATOM 742 O O . ALA A 1 90 ? 5.591 0.176 -27.970 1.00 85.69 90 ALA A O 1
ATOM 743 N N . LEU A 1 91 ? 6.968 -1.465 -28.630 1.00 84.00 91 LEU A N 1
ATOM 744 C CA . LEU A 1 91 ? 7.004 -2.159 -27.333 1.00 84.00 91 LEU A CA 1
ATOM 745 C C . LEU A 1 91 ? 7.667 -1.313 -26.234 1.00 84.00 91 LEU A C 1
ATOM 747 O O . LEU A 1 91 ? 7.220 -1.324 -25.082 1.00 84.00 91 LEU A O 1
ATOM 751 N N . MET A 1 92 ? 8.706 -0.544 -26.572 1.00 82.19 92 MET A N 1
ATOM 752 C CA . MET A 1 92 ? 9.331 0.403 -25.645 1.00 82.19 92 MET A CA 1
ATOM 753 C C . MET A 1 92 ? 8.380 1.546 -25.281 1.00 82.19 92 MET A C 1
ATOM 755 O O . MET A 1 92 ? 8.216 1.834 -24.095 1.00 82.19 92 MET A O 1
ATOM 759 N N . MET A 1 93 ? 7.704 2.150 -26.262 1.00 84.94 93 MET A N 1
ATOM 760 C CA . MET A 1 93 ? 6.682 3.174 -26.007 1.00 84.94 93 MET A CA 1
ATOM 761 C C . MET A 1 93 ? 5.564 2.634 -25.115 1.00 84.94 93 MET A C 1
ATOM 763 O O . MET A 1 93 ? 5.236 3.241 -24.094 1.00 84.94 93 MET A O 1
ATOM 767 N N . ARG A 1 94 ? 5.072 1.426 -25.412 1.00 86.31 94 ARG A N 1
ATOM 768 C CA . ARG A 1 94 ? 4.066 0.757 -24.585 1.00 86.31 94 ARG A CA 1
ATOM 769 C C . ARG A 1 94 ? 4.556 0.505 -23.159 1.00 86.31 94 ARG A C 1
ATOM 771 O O . ARG A 1 94 ? 3.797 0.683 -22.210 1.00 86.31 94 ARG A O 1
ATOM 778 N N . THR A 1 95 ? 5.827 0.142 -22.993 1.00 82.00 95 THR A N 1
ATOM 779 C CA . THR A 1 95 ? 6.453 -0.002 -21.671 1.00 82.00 95 THR A CA 1
ATOM 780 C C . THR A 1 95 ? 6.411 1.320 -20.906 1.00 82.00 95 THR A C 1
ATOM 782 O O . THR A 1 95 ? 6.001 1.331 -19.747 1.00 82.00 95 THR A O 1
ATOM 785 N N . PHE A 1 96 ? 6.778 2.444 -21.530 1.00 78.12 96 PHE A N 1
ATOM 786 C CA . PHE A 1 96 ? 6.712 3.758 -20.880 1.00 78.12 96 PHE A CA 1
ATOM 787 C C . PHE A 1 96 ? 5.289 4.135 -20.451 1.00 78.12 96 PHE A C 1
ATOM 789 O O . PHE A 1 96 ? 5.108 4.595 -19.319 1.00 78.12 96 PHE A O 1
ATOM 796 N N . ASP A 1 97 ? 4.293 3.879 -21.300 1.00 81.94 97 ASP A N 1
ATOM 797 C CA . ASP A 1 97 ? 2.884 4.137 -20.986 1.00 81.94 97 ASP A CA 1
ATOM 798 C C . ASP A 1 97 ? 2.399 3.288 -19.806 1.00 81.94 97 ASP A C 1
ATOM 800 O O . ASP A 1 97 ? 1.829 3.815 -18.848 1.00 81.94 97 ASP A O 1
ATOM 804 N N . LEU A 1 98 ? 2.679 1.980 -19.819 1.00 80.62 98 LEU A N 1
ATOM 805 C CA . LEU A 1 98 ? 2.309 1.066 -18.732 1.00 80.62 98 LEU A CA 1
ATOM 806 C C . LEU A 1 98 ? 2.922 1.489 -17.398 1.00 80.62 98 LEU A C 1
ATOM 808 O O . LEU A 1 98 ? 2.258 1.461 -16.362 1.00 80.62 98 LEU A O 1
ATOM 812 N N . LEU A 1 99 ? 4.177 1.933 -17.416 1.00 77.06 99 LEU A N 1
ATOM 813 C CA . LEU A 1 99 ? 4.837 2.457 -16.225 1.00 77.06 99 LEU A CA 1
ATOM 814 C C . LEU A 1 99 ? 4.184 3.751 -15.738 1.00 77.06 99 LEU A C 1
ATOM 816 O O . LEU A 1 99 ? 4.028 3.930 -14.531 1.00 77.06 99 LEU A O 1
ATOM 820 N N . ALA A 1 100 ? 3.785 4.646 -16.642 1.00 73.31 100 ALA A N 1
ATOM 821 C CA . ALA A 1 100 ? 3.070 5.863 -16.276 1.00 73.31 100 ALA A CA 1
ATOM 822 C C . ALA A 1 100 ? 1.703 5.552 -15.640 1.00 73.31 100 ALA A C 1
ATOM 824 O O . ALA A 1 100 ? 1.390 6.102 -14.580 1.00 73.31 100 ALA A O 1
ATOM 825 N N . PHE A 1 101 ? 0.931 4.628 -16.219 1.00 77.75 101 PHE A N 1
ATOM 826 C CA . PHE A 1 101 ? -0.350 4.194 -15.656 1.00 77.75 101 PHE A CA 1
ATOM 827 C C . PHE A 1 101 ? -0.188 3.506 -14.303 1.00 77.75 101 PHE A C 1
ATOM 829 O O . PHE A 1 101 ? -0.918 3.828 -13.366 1.00 77.75 101 PHE A O 1
ATOM 836 N N . LEU A 1 102 ? 0.824 2.650 -14.147 1.00 79.31 102 LEU A N 1
ATOM 837 C CA . LEU A 1 102 ? 1.108 2.004 -12.867 1.00 79.31 102 LEU A CA 1
ATOM 838 C C . LEU A 1 102 ? 1.414 3.002 -11.756 1.00 79.31 102 LEU A C 1
ATOM 840 O O . LEU A 1 102 ? 0.938 2.831 -10.635 1.00 79.31 102 LEU A O 1
ATOM 844 N N . ARG A 1 103 ? 2.155 4.071 -12.060 1.00 75.62 103 ARG A N 1
ATOM 845 C CA . ARG A 1 103 ? 2.392 5.154 -11.095 1.00 75.62 103 ARG A CA 1
ATOM 846 C C . ARG A 1 103 ? 1.087 5.824 -10.680 1.00 75.62 103 ARG A C 1
ATOM 848 O O . ARG A 1 103 ? 0.869 6.063 -9.495 1.00 75.62 103 ARG A O 1
ATOM 855 N N . LEU A 1 104 ? 0.211 6.133 -11.637 1.00 78.69 104 LEU A N 1
ATOM 856 C CA . LEU A 1 104 ? -1.092 6.736 -11.343 1.00 78.69 104 LEU A CA 1
ATOM 857 C C . LEU A 1 104 ? -1.955 5.815 -10.474 1.00 78.69 104 LEU A C 1
ATOM 859 O O . LEU A 1 104 ? -2.526 6.274 -9.484 1.00 78.69 104 LEU A O 1
ATOM 863 N N . ASP A 1 105 ? -1.992 4.522 -10.784 1.00 83.56 105 ASP A N 1
ATOM 864 C CA . ASP A 1 105 ? -2.765 3.544 -10.023 1.00 83.56 105 ASP A CA 1
ATOM 865 C C . ASP A 1 105 ? -2.210 3.322 -8.610 1.00 83.56 105 ASP A C 1
ATOM 867 O O . ASP A 1 105 ? -2.983 3.286 -7.651 1.00 83.56 105 ASP A O 1
ATOM 871 N N . ILE A 1 106 ? -0.885 3.256 -8.434 1.00 81.94 106 ILE A N 1
ATOM 872 C CA . ILE A 1 106 ? -0.264 3.203 -7.100 1.00 81.94 106 ILE A CA 1
ATOM 873 C C . ILE A 1 106 ? -0.612 4.471 -6.310 1.00 81.94 106 ILE A C 1
ATOM 875 O O . ILE A 1 106 ? -0.966 4.387 -5.131 1.00 81.94 106 ILE A O 1
ATOM 879 N N . LYS A 1 107 ? -0.590 5.649 -6.948 1.00 77.19 107 LYS A N 1
ATOM 880 C CA . LYS A 1 107 ? -0.998 6.905 -6.303 1.00 77.19 107 LYS A CA 1
ATOM 881 C C . LYS A 1 107 ? -2.448 6.875 -5.837 1.00 77.19 107 LYS A C 1
ATOM 883 O O . LYS A 1 107 ? -2.725 7.170 -4.670 1.00 77.19 107 LYS A O 1
ATOM 888 N N . ALA A 1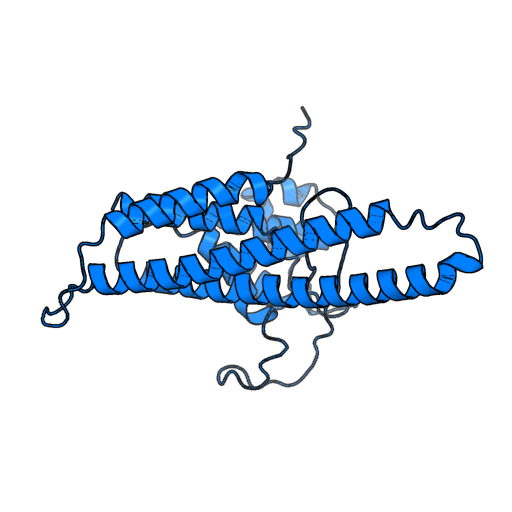 108 ? -3.352 6.475 -6.725 1.00 81.88 108 ALA A N 1
ATOM 889 C CA . ALA A 1 108 ? -4.768 6.327 -6.418 1.00 81.88 108 ALA A CA 1
ATOM 890 C C . ALA A 1 108 ? -4.990 5.334 -5.269 1.00 81.88 108 ALA A C 1
ATOM 892 O O . ALA A 1 108 ? -5.741 5.629 -4.340 1.00 81.88 108 ALA A O 1
ATOM 893 N N . LEU A 1 109 ? -4.283 4.200 -5.275 1.00 85.94 109 LEU A N 1
ATOM 894 C CA . LEU A 1 109 ? -4.405 3.164 -4.253 1.00 85.94 109 LEU A CA 1
ATOM 895 C C . LEU A 1 109 ? -4.154 3.705 -2.839 1.00 85.94 109 LEU A C 1
ATOM 897 O O . LEU A 1 109 ? -4.910 3.403 -1.914 1.00 85.94 109 LEU A O 1
ATOM 901 N N . TYR A 1 110 ? -3.125 4.529 -2.655 1.00 83.00 110 TYR A N 1
ATOM 902 C CA . TYR A 1 110 ? -2.835 5.135 -1.354 1.00 83.00 110 TYR A CA 1
ATOM 903 C C . TYR A 1 110 ? -3.867 6.180 -0.923 1.00 83.00 110 TYR A C 1
ATOM 905 O O . TYR A 1 110 ? -4.177 6.265 0.268 1.00 83.00 110 TYR A O 1
ATOM 913 N N . ILE A 1 111 ? -4.389 6.974 -1.864 1.00 80.81 111 ILE A N 1
ATOM 914 C CA . ILE A 1 111 ? -5.439 7.964 -1.582 1.00 80.81 111 ILE A CA 1
ATOM 915 C C . ILE A 1 111 ? -6.696 7.244 -1.088 1.00 80.81 111 ILE A C 1
ATOM 917 O O . ILE A 1 111 ? -7.180 7.542 0.006 1.00 80.81 111 ILE A O 1
ATOM 921 N N . TRP A 1 112 ? -7.147 6.228 -1.825 1.00 84.56 112 TRP A N 1
ATOM 922 C CA . TRP A 1 112 ? -8.315 5.436 -1.444 1.00 84.56 112 TRP A CA 1
ATOM 923 C C . TRP A 1 112 ? -8.095 4.651 -0.151 1.00 84.56 112 TRP A C 1
ATOM 925 O O . TRP A 1 112 ? -8.989 4.579 0.689 1.00 84.56 112 TRP A O 1
ATOM 935 N N . THR A 1 113 ? -6.888 4.128 0.080 1.00 88.75 113 THR A N 1
ATOM 936 C CA . THR A 1 113 ? -6.549 3.475 1.356 1.00 88.75 113 THR A CA 1
ATOM 937 C C . THR A 1 113 ? -6.686 4.446 2.532 1.00 88.75 113 THR A C 1
ATOM 939 O O . THR A 1 113 ? -7.234 4.080 3.574 1.00 88.75 113 THR A O 1
ATOM 942 N N . ALA A 1 114 ? -6.239 5.696 2.377 1.00 84.81 114 ALA A N 1
ATOM 943 C CA . ALA A 1 114 ? -6.397 6.719 3.406 1.00 84.81 114 ALA A CA 1
ATOM 944 C C . ALA A 1 114 ? -7.873 7.089 3.630 1.00 84.81 114 ALA A C 1
ATOM 946 O O . ALA A 1 114 ? -8.292 7.185 4.782 1.00 84.81 114 ALA A O 1
ATOM 947 N N . GLN A 1 115 ? -8.666 7.224 2.562 1.00 83.19 115 GLN A N 1
ATOM 948 C CA . GLN A 1 115 ? -10.109 7.478 2.659 1.00 83.19 115 GLN A CA 1
ATOM 949 C C . GLN A 1 115 ? -10.834 6.346 3.397 1.00 83.19 115 GLN A C 1
ATOM 951 O O . GLN A 1 115 ? -11.553 6.612 4.357 1.00 83.19 115 GLN A O 1
ATOM 956 N N . ILE A 1 116 ? -10.571 5.084 3.044 1.00 87.19 116 ILE A N 1
ATOM 957 C CA . ILE A 1 116 ? -11.108 3.908 3.754 1.00 87.19 116 ILE A CA 1
ATOM 958 C C . ILE A 1 116 ? -10.713 3.930 5.235 1.00 87.19 116 ILE A C 1
ATOM 960 O O . ILE A 1 116 ? -11.538 3.663 6.110 1.00 87.19 116 ILE A O 1
ATOM 964 N N . THR A 1 117 ? -9.458 4.271 5.529 1.00 89.81 117 THR A N 1
ATOM 965 C CA . THR A 1 117 ? -8.958 4.367 6.908 1.00 89.81 117 THR A CA 1
ATOM 966 C C . THR A 1 117 ? -9.703 5.435 7.707 1.00 89.81 117 THR A C 1
ATOM 968 O O . THR A 1 117 ? -10.027 5.209 8.873 1.00 89.81 117 THR A O 1
ATOM 971 N N . ASP A 1 118 ? -9.982 6.585 7.099 1.00 84.56 118 ASP A N 1
ATOM 972 C CA . ASP A 1 118 ? -10.701 7.680 7.749 1.00 84.56 118 ASP A CA 1
ATOM 973 C C . ASP A 1 118 ? -12.190 7.324 7.946 1.00 84.56 118 ASP A C 1
ATOM 975 O O . ASP A 1 118 ? -12.707 7.495 9.050 1.00 84.56 118 ASP A O 1
ATOM 979 N N . ILE A 1 119 ? -12.834 6.655 6.978 1.00 84.88 119 ILE A N 1
ATOM 980 C CA . ILE A 1 119 ? -14.195 6.110 7.148 1.00 84.88 119 ILE A CA 1
ATOM 981 C C . ILE A 1 119 ? -14.259 5.128 8.327 1.00 84.88 119 ILE A C 1
ATOM 983 O O . ILE A 1 119 ? -15.194 5.168 9.132 1.00 84.88 119 ILE A O 1
ATOM 987 N N . PHE A 1 120 ? -13.265 4.248 8.463 1.00 88.31 120 PHE A N 1
ATOM 988 C CA . PHE A 1 120 ? -13.205 3.317 9.585 1.00 88.31 120 PHE A CA 1
ATOM 989 C C . PHE A 1 120 ? -13.113 4.031 10.940 1.00 88.31 120 PHE A C 1
ATOM 991 O O . PHE A 1 120 ? -13.830 3.640 11.864 1.00 88.31 120 PHE A O 1
ATOM 998 N N . LYS A 1 121 ? -12.303 5.091 11.056 1.00 85.31 121 LYS A N 1
ATOM 999 C CA . LYS A 1 121 ? -12.211 5.906 12.283 1.00 85.31 121 LYS A CA 1
ATOM 1000 C C . LYS A 1 121 ? -13.543 6.577 12.617 1.00 85.31 121 LYS A C 1
ATOM 1002 O O . LYS A 1 121 ? -13.974 6.535 13.769 1.00 85.31 121 LYS A O 1
ATOM 1007 N N . ASP A 1 122 ? -14.214 7.128 11.611 1.00 81.44 122 ASP A N 1
ATOM 1008 C CA . ASP A 1 122 ? -15.465 7.873 11.789 1.00 81.44 122 ASP A CA 1
ATOM 1009 C C . ASP A 1 122 ? -16.668 6.963 12.072 1.00 81.44 122 ASP A C 1
ATOM 1011 O O . ASP A 1 122 ? -17.659 7.385 12.680 1.00 81.44 122 ASP A O 1
ATOM 1015 N N . SER A 1 123 ? -16.574 5.687 11.685 1.00 81.00 123 SER A N 1
ATOM 1016 C CA . SER A 1 123 ? -17.625 4.693 11.915 1.00 81.00 123 SER A CA 1
ATOM 1017 C C . SER A 1 123 ? -17.895 4.402 13.397 1.00 81.00 123 SER A C 1
ATOM 1019 O O . SER A 1 123 ? -18.969 3.896 13.731 1.00 81.00 123 SER A O 1
ATOM 1021 N N . GLY A 1 124 ? -16.941 4.704 14.288 1.00 74.81 124 GLY A N 1
ATOM 1022 C CA . GLY A 1 124 ? -17.023 4.430 15.728 1.00 74.81 124 GLY A CA 1
ATOM 1023 C C . GLY A 1 124 ? -16.880 2.950 16.108 1.00 74.81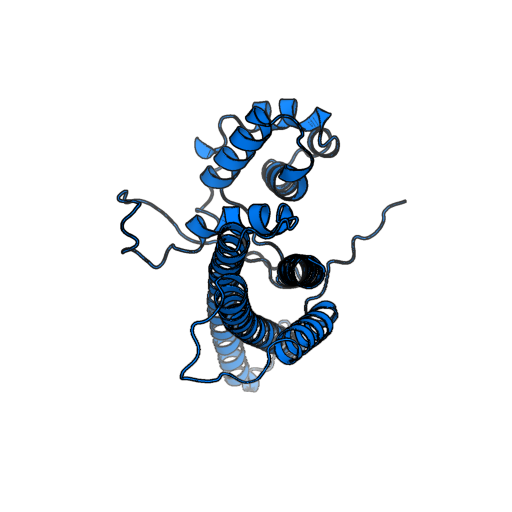 124 GLY A C 1
ATOM 1024 O O . GLY A 1 124 ? -16.955 2.608 17.288 1.00 74.81 124 GLY A O 1
ATOM 1025 N N . VAL A 1 125 ? -16.666 2.064 15.131 1.00 83.69 125 VAL A N 1
ATOM 1026 C CA . VAL A 1 125 ? -16.425 0.637 15.361 1.00 83.69 125 VAL A CA 1
ATOM 1027 C C . VAL A 1 125 ? -14.981 0.433 15.825 1.00 83.69 125 VAL A C 1
ATOM 1029 O O . VAL A 1 125 ? -14.048 0.981 15.242 1.00 83.69 125 VAL A O 1
ATOM 1032 N N . LYS A 1 126 ? -14.779 -0.365 16.881 1.00 86.06 126 LYS A N 1
ATOM 1033 C CA . LYS A 1 126 ? -13.439 -0.698 17.383 1.00 86.06 126 LYS A CA 1
ATOM 1034 C C . LYS A 1 126 ? -12.789 -1.750 16.490 1.00 86.06 126 LYS A C 1
ATOM 1036 O O . LYS A 1 126 ? -13.013 -2.943 16.657 1.00 86.06 126 LYS A O 1
ATOM 1041 N N . ILE A 1 127 ? -11.962 -1.290 15.566 1.00 89.50 127 ILE A N 1
ATOM 1042 C CA . ILE A 1 127 ? -11.169 -2.121 14.662 1.00 89.50 127 ILE A CA 1
ATOM 1043 C C . ILE A 1 127 ? -9.701 -1.735 14.760 1.00 89.50 127 ILE A C 1
ATOM 1045 O O . ILE A 1 127 ? -9.363 -0.561 14.898 1.00 89.50 127 ILE A O 1
ATOM 1049 N N . ASP A 1 128 ? -8.831 -2.738 14.683 1.00 89.50 128 ASP A N 1
ATOM 1050 C CA . ASP A 1 128 ? -7.399 -2.504 14.557 1.00 89.50 128 ASP A CA 1
ATOM 1051 C C . ASP A 1 128 ? -7.091 -1.907 13.176 1.00 89.50 128 ASP A C 1
ATOM 1053 O O . ASP A 1 128 ? -7.376 -2.510 12.138 1.00 89.50 128 ASP A O 1
ATOM 1057 N N . LEU A 1 129 ? -6.531 -0.699 13.194 1.00 89.81 129 LEU A N 1
ATOM 1058 C CA . LEU A 1 129 ? -6.161 0.093 12.025 1.00 89.81 129 LEU A CA 1
ATOM 1059 C C . LEU A 1 129 ? -4.660 0.401 12.003 1.00 89.81 129 LEU A C 1
ATOM 1061 O O . LEU A 1 129 ? -4.246 1.288 11.256 1.00 89.81 129 LEU A O 1
ATOM 1065 N N . GLU A 1 130 ? -3.831 -0.240 12.832 1.00 89.81 130 GLU A N 1
ATOM 1066 C CA . GLU A 1 130 ? -2.409 0.111 12.946 1.00 89.81 130 GLU A CA 1
ATOM 1067 C C . GLU A 1 130 ? -1.679 0.066 11.597 1.00 89.81 130 GLU A C 1
ATOM 1069 O O . GLU A 1 130 ? -0.939 0.994 11.252 1.00 89.81 130 GLU A O 1
ATOM 1074 N N . GLU A 1 131 ? -1.930 -0.974 10.805 1.00 90.69 131 GLU A N 1
ATOM 1075 C CA . GLU A 1 131 ? -1.269 -1.166 9.514 1.00 90.69 131 GLU A CA 1
ATOM 1076 C C . GLU A 1 131 ? -1.786 -0.204 8.439 1.00 90.69 131 GLU A C 1
ATOM 1078 O O . GLU A 1 131 ? -1.003 0.419 7.721 1.00 90.69 131 GLU A O 1
ATOM 1083 N N . LEU A 1 132 ? -3.100 0.017 8.388 1.00 90.00 132 LEU A N 1
ATOM 1084 C CA . LEU A 1 132 ? -3.700 1.009 7.496 1.00 90.00 132 LEU A CA 1
ATOM 1085 C C . LEU A 1 132 ? -3.255 2.436 7.838 1.00 90.00 132 LEU A C 1
ATOM 1087 O O . LEU A 1 132 ? -2.973 3.234 6.943 1.00 90.00 132 LEU A O 1
ATOM 1091 N N . ASN A 1 133 ? -3.106 2.754 9.126 1.00 87.06 133 ASN A N 1
ATOM 1092 C CA . ASN A 1 133 ? -2.564 4.034 9.575 1.00 87.06 133 ASN A CA 1
ATOM 1093 C C . ASN A 1 133 ? -1.090 4.199 9.198 1.00 87.06 133 ASN A C 1
ATOM 1095 O O . ASN A 1 133 ? -0.684 5.316 8.883 1.00 87.06 133 ASN A O 1
ATOM 1099 N N . ARG A 1 134 ? -0.293 3.121 9.229 1.00 88.00 134 ARG A N 1
ATOM 1100 C CA . ARG A 1 134 ? 1.099 3.122 8.755 1.00 88.00 134 ARG A CA 1
ATOM 1101 C C . ARG A 1 134 ? 1.157 3.413 7.257 1.00 88.00 134 ARG A C 1
ATOM 1103 O O . ARG A 1 134 ? 1.851 4.348 6.872 1.00 88.00 134 ARG A O 1
ATOM 1110 N N . ILE A 1 135 ? 0.398 2.679 6.443 1.00 85.19 135 ILE A N 1
ATOM 1111 C CA . ILE A 1 135 ? 0.331 2.867 4.981 1.00 85.19 135 ILE A CA 1
ATOM 1112 C C . ILE A 1 135 ? -0.148 4.289 4.641 1.00 85.19 135 ILE A C 1
ATOM 1114 O O . ILE A 1 135 ? 0.438 4.982 3.808 1.00 85.19 135 ILE A O 1
ATOM 1118 N N . SER A 1 136 ? -1.151 4.785 5.368 1.00 76.50 136 SER A N 1
ATOM 1119 C CA . SER A 1 136 ? -1.695 6.137 5.193 1.00 76.50 136 SER A CA 1
ATOM 1120 C C . SER A 1 136 ? -0.699 7.258 5.511 1.00 76.50 136 SER A C 1
ATOM 1122 O O . SER A 1 136 ? -0.937 8.398 5.111 1.00 76.50 136 SER A O 1
ATOM 1124 N N . LEU A 1 137 ? 0.430 6.977 6.182 1.00 72.19 137 LEU A N 1
ATOM 1125 C CA . LEU A 1 137 ? 1.483 7.975 6.405 1.00 72.19 137 LEU A CA 1
ATOM 1126 C C . LEU A 1 137 ? 2.065 8.505 5.101 1.00 72.19 137 LEU A C 1
ATOM 1128 O O . LEU A 1 137 ? 2.672 9.564 5.137 1.00 72.19 137 LEU A O 1
ATOM 1132 N N . PHE A 1 138 ? 1.921 7.790 3.983 1.00 65.50 138 PHE A N 1
ATOM 1133 C CA . PHE A 1 138 ? 2.507 8.196 2.710 1.00 65.50 138 PHE A CA 1
ATOM 1134 C C . PHE A 1 138 ? 1.624 9.165 1.903 1.00 65.50 138 PHE A C 1
ATOM 1136 O O . PHE A 1 138 ? 2.117 9.824 0.987 1.00 65.50 138 PHE A O 1
ATOM 1143 N N . ARG A 1 139 ? 0.336 9.302 2.259 1.00 59.66 139 ARG A N 1
ATOM 1144 C CA . ARG A 1 139 ? -0.696 10.005 1.466 1.00 59.66 139 ARG A CA 1
ATOM 1145 C C . ARG A 1 139 ? -0.301 11.411 0.994 1.00 59.66 139 ARG A C 1
ATOM 1147 O O . ARG A 1 139 ? -0.649 11.809 -0.108 1.00 59.66 139 ARG A O 1
ATOM 1154 N N . HIS A 1 140 ? 0.471 12.151 1.788 1.00 51.25 140 HIS A 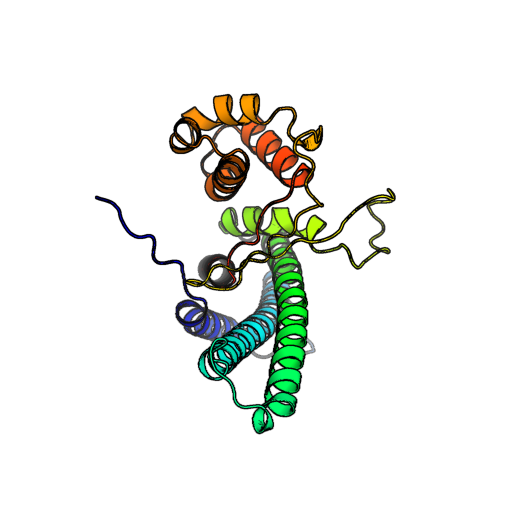N 1
ATOM 1155 C CA . HIS A 1 140 ? 0.888 13.530 1.500 1.00 51.25 140 HIS A CA 1
ATOM 1156 C C . HIS A 1 140 ? 2.054 13.649 0.507 1.00 51.25 140 HIS A C 1
ATOM 1158 O O . HIS A 1 140 ? 2.354 14.757 0.073 1.00 51.25 140 HIS A O 1
ATOM 1164 N N . LYS A 1 141 ? 2.743 12.551 0.170 1.00 54.28 141 LYS A N 1
ATOM 1165 C CA . LYS A 1 141 ? 3.861 12.545 -0.795 1.00 54.28 141 LYS A CA 1
ATOM 1166 C C . LYS A 1 141 ? 3.468 12.060 -2.187 1.00 54.28 141 LYS A C 1
ATOM 1168 O O . LYS A 1 141 ? 4.193 12.353 -3.129 1.00 54.28 141 LYS A O 1
ATOM 1173 N N . LEU A 1 142 ? 2.333 11.372 -2.329 1.00 51.66 142 LEU A N 1
ATOM 1174 C CA . LEU A 1 142 ? 1.804 10.942 -3.637 1.00 51.66 142 LEU A CA 1
ATOM 1175 C C . LEU A 1 142 ? 1.142 12.097 -4.400 1.00 51.66 142 LEU A C 1
ATOM 1177 O O . LEU A 1 142 ? 1.031 12.066 -5.624 1.00 51.66 142 LEU A O 1
ATOM 1181 N N . ILE A 1 143 ? 0.728 13.129 -3.663 1.00 42.81 143 ILE A N 1
ATOM 1182 C CA . ILE A 1 143 ? 0.081 14.340 -4.160 1.00 42.81 143 ILE A CA 1
ATOM 1183 C C . ILE A 1 143 ? 1.165 15.355 -4.558 1.00 42.81 143 ILE A C 1
ATOM 1185 O O . ILE A 1 143 ? 1.314 16.412 -3.958 1.00 42.81 143 ILE A O 1
ATOM 1189 N N . THR A 1 144 ? 1.976 15.018 -5.559 1.00 39.25 144 THR A N 1
ATOM 1190 C CA . THR A 1 144 ? 2.840 15.997 -6.247 1.00 39.25 144 THR A CA 1
ATOM 1191 C C . THR A 1 144 ? 2.170 16.600 -7.484 1.00 39.25 144 THR A C 1
ATOM 1193 O O . THR A 1 144 ? 2.713 17.530 -8.066 1.00 39.25 144 THR A O 1
ATOM 1196 N N . HIS A 1 145 ? 0.971 16.130 -7.863 1.00 34.00 145 HIS A N 1
ATOM 1197 C CA . HIS A 1 145 ? 0.204 16.665 -9.002 1.00 34.00 145 HIS A CA 1
ATOM 1198 C C . HIS A 1 145 ? -1.047 17.466 -8.624 1.00 34.00 145 HIS A C 1
ATOM 1200 O O . HIS A 1 145 ? -1.649 18.065 -9.504 1.00 34.00 145 HIS A O 1
ATOM 1206 N N . VAL A 1 146 ? -1.429 17.541 -7.344 1.00 30.11 146 VAL A N 1
ATOM 1207 C CA . VAL A 1 146 ? -2.505 18.451 -6.914 1.00 30.11 146 VAL A CA 1
ATOM 1208 C C . VAL A 1 146 ? -1.852 19.662 -6.272 1.00 30.11 146 VAL A C 1
ATOM 1210 O O . VAL A 1 146 ? -1.759 19.777 -5.051 1.00 30.11 146 VAL A O 1
ATOM 1213 N N . HIS A 1 147 ? -1.395 20.580 -7.120 1.00 26.31 147 HIS A N 1
ATOM 1214 C CA . HIS A 1 147 ? -0.936 21.912 -6.721 1.00 26.31 147 HIS A CA 1
ATOM 1215 C C . HIS A 1 147 ? -2.034 22.763 -6.032 1.00 26.31 147 HIS A C 1
ATOM 1217 O O . HIS A 1 147 ? -1.786 23.912 -5.683 1.00 26.31 147 HIS A O 1
ATOM 1223 N N . GLU A 1 148 ? -3.217 22.195 -5.770 1.00 28.67 148 GLU A N 1
ATOM 1224 C CA . GLU A 1 148 ? -4.408 22.883 -5.266 1.00 28.67 148 GLU A CA 1
ATOM 1225 C C . GLU A 1 148 ? -5.059 22.194 -4.049 1.00 28.67 148 GLU A C 1
ATOM 1227 O O . GLU A 1 148 ? -6.245 22.375 -3.790 1.00 28.67 148 GLU A O 1
ATOM 1232 N N . THR A 1 149 ? -4.318 21.412 -3.250 1.00 29.80 149 THR A N 1
ATOM 1233 C CA . THR A 1 149 ? -4.856 20.998 -1.936 1.00 29.80 149 THR A CA 1
ATOM 1234 C C . THR A 1 149 ? -4.655 22.157 -0.940 1.00 29.80 149 THR A C 1
ATOM 1236 O O . THR A 1 149 ? -3.500 22.499 -0.669 1.00 29.80 149 THR A O 1
ATOM 1239 N N . PRO A 1 150 ? -5.708 22.769 -0.352 1.00 30.69 150 PRO A N 1
ATOM 1240 C CA . PRO A 1 150 ? -5.618 24.071 0.336 1.00 30.69 150 PRO A CA 1
ATOM 1241 C C . PRO A 1 150 ? -4.733 24.127 1.590 1.00 30.69 150 PRO A C 1
ATOM 1243 O O . PRO A 1 150 ? -4.501 25.203 2.134 1.00 30.69 150 PRO A O 1
ATOM 1246 N N . PHE A 1 151 ? -4.244 22.989 2.084 1.00 30.55 151 PHE A N 1
ATOM 1247 C CA . PHE A 1 151 ? -3.590 22.915 3.389 1.00 30.55 151 PHE A CA 1
ATOM 1248 C C . PHE A 1 151 ? -2.084 23.210 3.388 1.00 30.55 151 PHE A C 1
ATOM 1250 O O . PHE A 1 151 ? -1.523 23.380 4.467 1.00 30.55 151 PHE A O 1
ATOM 1257 N N . PHE A 1 152 ? -1.407 23.298 2.234 1.00 36.94 152 PHE A N 1
ATOM 1258 C CA . PHE A 1 152 ? 0.059 23.419 2.220 1.00 36.94 152 PHE A CA 1
ATOM 1259 C C . PHE A 1 152 ? 0.587 24.342 1.114 1.00 36.94 152 PHE A C 1
ATOM 1261 O O . PHE A 1 152 ? 1.106 23.902 0.091 1.00 36.94 152 PHE A O 1
ATOM 1268 N N . LYS A 1 153 ? 0.521 25.657 1.361 1.00 26.98 153 LYS A N 1
ATOM 1269 C CA . LYS A 1 153 ? 1.333 26.655 0.650 1.00 26.98 153 LYS A CA 1
ATOM 1270 C C . LYS A 1 153 ? 2.787 26.579 1.134 1.00 26.98 153 LYS A C 1
ATOM 1272 O O . LYS A 1 153 ? 3.164 27.283 2.065 1.00 26.98 153 LYS A O 1
ATOM 1277 N N . SER A 1 154 ? 3.621 25.773 0.485 1.00 31.53 154 SER A N 1
ATOM 1278 C CA . SER A 1 154 ? 5.016 26.171 0.266 1.00 31.53 154 SER A CA 1
ATOM 1279 C C . SER A 1 154 ? 5.590 25.508 -0.983 1.00 31.53 154 SER A C 1
ATOM 1281 O O . SER A 1 154 ? 5.712 24.292 -1.113 1.00 31.53 154 SER A O 1
ATOM 1283 N N . SER A 1 155 ? 5.917 26.372 -1.934 1.00 34.12 155 SER A N 1
ATOM 1284 C CA . SER A 1 155 ? 6.696 26.097 -3.126 1.00 34.12 155 SER A CA 1
ATOM 1285 C C . SER A 1 155 ? 8.072 25.565 -2.739 1.00 34.12 155 SER A C 1
ATOM 1287 O O . SER A 1 155 ? 8.785 26.235 -1.994 1.00 34.12 155 SER A O 1
ATOM 1289 N N . LEU A 1 156 ? 8.440 24.399 -3.276 1.00 33.06 156 LEU A N 1
ATOM 1290 C CA . LEU A 1 156 ? 9.744 24.071 -3.872 1.00 33.06 156 LEU A CA 1
ATOM 1291 C C . LEU A 1 156 ? 10.038 22.570 -3.724 1.00 33.06 156 LEU A C 1
ATOM 1293 O O . LEU A 1 156 ? 10.179 22.037 -2.625 1.00 33.06 156 LEU A O 1
ATOM 1297 N N . THR A 1 157 ? 10.267 21.941 -4.878 1.00 34.09 157 THR A N 1
ATOM 1298 C CA . THR A 1 157 ? 10.879 20.620 -5.112 1.00 34.09 157 THR A CA 1
ATOM 1299 C C . THR A 1 157 ? 9.989 19.381 -4.970 1.00 34.09 157 THR A C 1
ATOM 1301 O O . THR A 1 157 ? 9.546 19.023 -3.884 1.00 34.09 157 THR A O 1
ATOM 1304 N N . THR A 1 158 ? 9.825 18.636 -6.070 1.00 31.92 158 THR A N 1
ATOM 1305 C CA . THR A 1 158 ? 9.726 17.162 -6.075 1.00 31.92 158 THR A CA 1
ATOM 1306 C C . THR A 1 158 ? 9.907 16.616 -7.498 1.00 31.92 158 THR A C 1
ATOM 1308 O O . THR A 1 158 ? 9.086 16.868 -8.369 1.00 31.92 158 THR A O 1
ATOM 1311 N N . LYS A 1 159 ? 10.989 15.863 -7.736 1.00 31.62 159 LYS A N 1
ATOM 1312 C CA . LYS A 1 159 ? 11.138 14.937 -8.875 1.00 31.62 159 LYS A CA 1
ATOM 1313 C C . LYS A 1 159 ? 11.097 13.520 -8.289 1.00 31.62 159 LYS A C 1
ATOM 1315 O O . LYS A 1 159 ? 11.912 13.238 -7.417 1.00 31.62 159 LYS A O 1
ATOM 1320 N N . SER A 1 160 ? 10.149 12.683 -8.708 1.00 33.44 160 SER A N 1
ATOM 1321 C CA . SER A 1 160 ? 10.002 11.285 -8.269 1.00 33.44 160 SER A CA 1
ATOM 1322 C C . SER A 1 160 ? 11.105 10.388 -8.852 1.00 33.44 160 SER A C 1
ATOM 1324 O O . SER A 1 160 ? 11.512 10.585 -9.995 1.00 33.44 160 SER A O 1
ATOM 1326 N N . GLY A 1 161 ? 11.589 9.407 -8.080 1.00 32.94 161 GLY A N 1
ATOM 1327 C CA . GLY A 1 161 ? 12.456 8.319 -8.558 1.00 32.94 161 GLY A CA 1
ATOM 1328 C C . GLY A 1 161 ? 11.650 7.044 -8.837 1.00 32.94 161 GLY A C 1
ATOM 1329 O O . GLY A 1 161 ? 10.501 6.927 -8.428 1.00 32.94 161 GLY A O 1
ATOM 1330 N N . THR A 1 162 ? 12.205 6.079 -9.568 1.00 34.78 162 THR A N 1
ATOM 1331 C CA . THR A 1 162 ? 11.580 4.759 -9.775 1.00 34.78 162 THR A CA 1
ATOM 1332 C C . THR A 1 162 ? 12.668 3.699 -9.705 1.00 34.78 162 THR A C 1
ATOM 1334 O O . THR A 1 162 ? 13.706 3.861 -10.345 1.00 34.78 162 THR A O 1
ATOM 1337 N N . THR A 1 163 ? 12.435 2.621 -8.955 1.00 33.75 163 THR A N 1
ATOM 1338 C CA . THR A 1 163 ? 13.405 1.534 -8.780 1.00 33.75 163 THR A CA 1
ATOM 1339 C C . THR A 1 163 ? 12.716 0.205 -9.066 1.00 33.75 163 THR A C 1
ATOM 1341 O O . THR A 1 163 ? 11.675 -0.093 -8.493 1.00 33.75 163 THR A O 1
ATOM 1344 N N . TYR A 1 164 ? 13.276 -0.602 -9.967 1.00 30.11 164 TYR A N 1
ATOM 1345 C CA . TYR A 1 164 ? 12.696 -1.886 -10.364 1.00 30.11 164 TYR A CA 1
ATOM 1346 C C . TYR A 1 164 ? 13.229 -3.012 -9.485 1.00 30.11 164 TYR A C 1
ATOM 1348 O O . TYR A 1 164 ? 14.437 -3.249 -9.450 1.00 30.11 164 TYR A O 1
ATOM 1356 N N . ASN A 1 165 ? 12.339 -3.753 -8.823 1.00 35.03 165 ASN A N 1
ATOM 1357 C CA . ASN A 1 165 ? 12.694 -5.050 -8.261 1.00 35.03 165 ASN A CA 1
ATOM 1358 C C . ASN A 1 165 ? 12.295 -6.156 -9.257 1.00 35.03 165 ASN A C 1
ATOM 1360 O O . ASN A 1 165 ? 11.108 -6.341 -9.511 1.00 35.03 165 ASN A O 1
ATOM 1364 N N . PRO A 1 166 ? 13.246 -6.922 -9.817 1.00 32.12 166 PRO A N 1
ATOM 1365 C CA . PRO A 1 166 ? 12.957 -7.946 -10.819 1.00 32.12 166 PRO A CA 1
ATOM 1366 C C . PRO A 1 166 ? 12.220 -9.189 -10.289 1.00 32.12 166 PRO A C 1
ATOM 1368 O O . PRO A 1 166 ? 11.986 -10.105 -11.075 1.00 32.12 166 PRO A O 1
ATOM 1371 N N . LYS A 1 167 ? 11.888 -9.275 -8.990 1.00 37.66 167 LYS A N 1
ATOM 1372 C CA . LYS A 1 167 ? 11.288 -10.486 -8.398 1.00 37.66 167 LYS A CA 1
ATOM 1373 C C . LYS A 1 167 ? 9.904 -10.322 -7.780 1.00 37.66 167 LYS A C 1
ATOM 1375 O O . LYS A 1 167 ? 9.241 -11.340 -7.609 1.00 37.66 167 LYS A O 1
ATOM 1380 N N . GLU A 1 168 ? 9.451 -9.119 -7.448 1.00 39.78 168 GLU A N 1
ATOM 1381 C CA . GLU A 1 168 ? 8.182 -8.911 -6.739 1.00 39.78 168 GLU A CA 1
ATOM 1382 C C . GLU A 1 168 ? 7.595 -7.547 -7.118 1.00 39.78 168 GLU A C 1
ATOM 1384 O O . GLU A 1 168 ? 8.339 -6.629 -7.450 1.00 39.78 168 GLU A O 1
ATOM 1389 N N . GLU A 1 169 ? 6.264 -7.480 -7.109 1.00 39.34 169 GLU A N 1
ATOM 1390 C CA . GLU A 1 169 ? 5.375 -6.377 -7.497 1.00 39.34 169 GLU A CA 1
ATOM 1391 C C . GLU A 1 169 ? 5.960 -4.974 -7.350 1.00 39.34 169 GLU A C 1
ATOM 1393 O O . GLU A 1 169 ? 6.608 -4.654 -6.358 1.00 39.34 169 GLU A O 1
ATOM 1398 N N . PHE A 1 170 ? 5.681 -4.140 -8.349 1.00 38.69 170 PHE A N 1
ATOM 1399 C CA . PHE A 1 170 ? 6.239 -2.808 -8.539 1.00 38.69 170 PHE A CA 1
ATOM 1400 C C . PHE A 1 170 ? 6.223 -1.998 -7.242 1.00 38.69 170 PHE A C 1
ATOM 1402 O O . PHE A 1 170 ? 5.173 -1.742 -6.653 1.00 38.69 170 PHE A O 1
ATOM 1409 N N . ILE A 1 171 ? 7.415 -1.588 -6.816 1.00 42.06 171 ILE A N 1
ATOM 1410 C CA . ILE A 1 171 ? 7.620 -0.635 -5.734 1.00 42.06 171 ILE A CA 1
ATOM 1411 C C . ILE A 1 171 ? 8.061 0.661 -6.412 1.00 42.06 171 ILE A C 1
ATOM 1413 O O . ILE A 1 171 ? 9.160 0.733 -6.958 1.00 42.06 171 ILE A O 1
ATOM 1417 N N . GLU A 1 172 ? 7.195 1.675 -6.438 1.00 40.69 172 GLU A N 1
ATOM 1418 C CA . GLU A 1 172 ? 7.630 3.009 -6.838 1.00 40.69 172 GLU A CA 1
ATOM 1419 C C . GLU A 1 172 ? 8.324 3.650 -5.639 1.00 40.69 172 GLU A C 1
ATOM 1421 O O . GLU A 1 172 ? 7.722 3.925 -4.598 1.00 40.69 172 GLU A O 1
ATOM 1426 N N . ASP A 1 173 ? 9.614 3.922 -5.785 1.00 41.03 173 ASP A N 1
ATOM 1427 C CA . ASP A 1 173 ? 10.314 4.709 -4.794 1.00 41.03 173 ASP A CA 1
ATOM 1428 C C . ASP A 1 173 ? 10.033 6.206 -5.000 1.00 41.03 173 ASP A C 1
ATOM 1430 O O . ASP A 1 173 ? 10.797 6.916 -5.654 1.00 41.03 173 ASP A O 1
ATOM 1434 N N . MET A 1 174 ? 8.942 6.721 -4.428 1.00 44.59 174 MET A N 1
ATOM 1435 C CA . MET A 1 174 ? 8.635 8.157 -4.463 1.00 44.59 174 MET A CA 1
ATOM 1436 C C . MET A 1 174 ? 9.612 8.968 -3.595 1.00 44.59 174 MET A C 1
ATOM 1438 O O . MET A 1 174 ? 9.307 9.400 -2.480 1.00 44.59 174 MET A O 1
ATOM 1442 N N . TYR A 1 175 ? 10.814 9.192 -4.116 1.00 44.19 175 TYR A N 1
ATOM 1443 C CA . TYR A 1 175 ? 11.802 10.087 -3.523 1.00 44.19 175 TYR A CA 1
ATOM 1444 C C . TYR A 1 175 ? 11.617 11.542 -3.957 1.00 44.19 175 TYR A C 1
ATOM 1446 O O . TYR A 1 175 ? 11.064 11.845 -5.008 1.00 44.19 175 TYR A O 1
ATOM 1454 N N . LEU A 1 176 ? 12.180 12.444 -3.151 1.00 39.25 176 LEU A N 1
ATOM 1455 C CA . LEU A 1 176 ? 12.789 13.682 -3.639 1.00 39.25 176 LEU A CA 1
ATOM 1456 C C . LEU A 1 176 ? 14.198 13.354 -4.160 1.00 39.25 176 LEU A C 1
ATOM 1458 O O . LEU A 1 176 ? 14.856 12.525 -3.531 1.00 39.25 176 LEU A O 1
ATOM 1462 N N . PRO A 1 177 ? 14.708 14.007 -5.222 1.00 36.75 177 PRO A N 1
ATOM 1463 C CA . PRO A 1 177 ? 16.041 13.715 -5.741 1.00 36.75 177 PRO A CA 1
ATOM 1464 C C . PRO A 1 177 ? 17.092 13.834 -4.630 1.00 36.75 177 PRO A C 1
ATOM 1466 O O . PRO A 1 177 ? 17.052 14.747 -3.797 1.00 36.75 177 PRO A O 1
ATOM 1469 N N . PHE A 1 178 ? 17.983 12.845 -4.592 1.00 48.06 178 PHE A N 1
ATOM 1470 C CA . PHE A 1 178 ? 18.951 12.657 -3.526 1.00 48.06 178 PHE A CA 1
ATOM 1471 C C . PHE A 1 178 ? 20.111 13.638 -3.634 1.00 48.06 178 PHE A C 1
ATOM 1473 O O . PHE A 1 178 ? 20.789 13.714 -4.652 1.00 48.06 178 PHE A O 1
ATOM 1480 N N . ASP A 1 179 ? 20.396 14.290 -2.514 1.00 41.72 179 ASP A N 1
ATOM 1481 C CA . ASP A 1 179 ? 21.733 14.762 -2.190 1.00 41.72 179 ASP A CA 1
ATOM 1482 C C . ASP A 1 179 ? 22.127 14.086 -0.869 1.00 41.72 179 ASP A C 1
ATOM 1484 O O . ASP A 1 179 ? 21.386 14.135 0.116 1.00 41.72 179 ASP A O 1
ATOM 1488 N N . PHE A 1 180 ? 23.274 13.411 -0.824 1.00 42.41 180 PHE A N 1
ATOM 1489 C CA . PHE A 1 180 ? 23.785 12.769 0.393 1.00 42.41 180 PHE A CA 1
ATOM 1490 C C . PHE A 1 180 ? 24.159 13.783 1.490 1.00 42.41 180 PHE A C 1
ATOM 1492 O O . PHE A 1 180 ? 24.332 13.396 2.651 1.00 42.41 180 PHE A O 1
ATOM 1499 N N . ARG A 1 181 ? 24.220 15.076 1.145 1.00 49.75 181 ARG A N 1
ATOM 1500 C CA . ARG A 1 181 ? 24.412 16.217 2.056 1.00 49.75 181 ARG A CA 1
ATOM 1501 C C . ARG A 1 181 ? 23.095 16.767 2.614 1.00 49.75 181 ARG A C 1
ATOM 1503 O O . ARG A 1 181 ? 23.087 17.774 3.316 1.00 49.75 181 ARG A O 1
ATOM 1510 N N . ASN A 1 182 ? 21.965 16.130 2.305 1.00 60.06 182 ASN A N 1
ATOM 1511 C CA . ASN A 1 182 ? 20.652 16.679 2.608 1.00 60.06 182 ASN A CA 1
ATOM 1512 C C . ASN A 1 182 ? 20.376 16.723 4.124 1.00 60.06 182 ASN A C 1
ATOM 1514 O O . ASN A 1 182 ? 20.288 15.696 4.805 1.00 60.06 182 ASN A O 1
ATOM 1518 N N . SER A 1 183 ? 20.147 17.937 4.633 1.00 65.81 183 SER A N 1
ATOM 1519 C CA . SER A 1 183 ? 19.759 18.240 6.020 1.00 65.81 183 SER A CA 1
ATOM 1520 C C . SER A 1 183 ? 18.486 17.511 6.481 1.00 65.81 183 SER A C 1
ATOM 1522 O O . SER A 1 183 ? 18.182 17.439 7.677 1.00 65.81 183 SER A O 1
ATOM 1524 N N . ARG A 1 184 ? 17.727 16.908 5.557 1.00 66.38 184 ARG A N 1
ATOM 1525 C CA . ARG A 1 184 ? 16.566 16.068 5.867 1.00 66.38 184 ARG A CA 1
ATOM 1526 C C . ARG A 1 184 ? 16.908 14.847 6.723 1.00 66.38 184 ARG A C 1
ATOM 1528 O O . ARG A 1 184 ? 16.072 14.488 7.547 1.00 66.38 184 ARG A O 1
ATOM 1535 N N . PHE A 1 185 ? 18.118 14.290 6.612 1.00 73.25 185 PHE A N 1
ATOM 1536 C CA . PHE A 1 185 ? 18.550 13.115 7.389 1.00 73.25 185 PHE A CA 1
ATOM 1537 C C . PHE A 1 185 ? 19.120 13.444 8.777 1.00 73.25 185 PHE A C 1
ATOM 1539 O O . PHE A 1 185 ? 19.453 12.527 9.536 1.00 73.25 185 PHE A O 1
ATOM 1546 N N . VAL A 1 186 ? 19.220 14.729 9.137 1.00 81.06 186 VAL A N 1
ATOM 1547 C CA . VAL A 1 186 ? 19.616 15.145 10.489 1.00 81.06 186 VAL A CA 1
ATOM 1548 C C . VAL A 1 186 ? 18.649 14.530 11.500 1.00 81.06 186 VAL A C 1
ATOM 1550 O O . VAL A 1 186 ? 17.432 14.656 11.371 1.00 81.06 186 VAL A O 1
ATOM 1553 N N . GLY A 1 187 ? 19.206 13.834 12.491 1.00 83.56 187 GLY A N 1
ATOM 1554 C CA . GLY A 1 187 ? 18.443 13.124 13.518 1.00 83.56 187 GLY A CA 1
ATOM 1555 C C . GLY A 1 187 ? 18.206 11.634 13.246 1.00 83.56 187 GLY A C 1
ATOM 1556 O O . GLY A 1 187 ? 17.791 10.940 14.173 1.00 83.56 187 GLY A O 1
ATOM 1557 N N . LEU A 1 188 ? 18.533 11.103 12.053 1.00 88.56 188 LEU A N 1
ATOM 1558 C CA . LEU A 1 188 ? 18.362 9.670 11.757 1.00 88.56 188 LEU A CA 1
ATOM 1559 C C . LEU A 1 188 ? 19.130 8.786 12.744 1.00 88.56 188 LEU A C 1
ATOM 1561 O O . LEU A 1 188 ? 18.568 7.837 13.273 1.00 88.56 188 LEU A O 1
ATOM 1565 N N . GLN A 1 189 ? 20.398 9.102 13.021 1.00 89.50 189 GLN A N 1
ATOM 1566 C CA . GLN A 1 189 ? 21.228 8.298 13.925 1.00 89.50 189 GLN A CA 1
ATOM 1567 C C . GLN A 1 189 ? 20.653 8.265 15.348 1.00 89.50 189 GLN A C 1
ATOM 1569 O O . GLN A 1 189 ? 20.639 7.215 15.986 1.00 89.50 189 GLN A O 1
ATOM 1574 N N . THR A 1 190 ? 20.127 9.395 15.828 1.00 92.12 190 THR A N 1
ATOM 1575 C CA . THR A 1 190 ? 19.468 9.487 17.136 1.00 92.12 190 THR A CA 1
ATOM 1576 C C . THR A 1 190 ? 18.191 8.655 17.172 1.00 92.12 190 THR A C 1
ATOM 1578 O O . THR A 1 190 ? 17.973 7.928 18.140 1.00 92.12 190 THR A O 1
ATOM 1581 N N . LEU A 1 191 ? 17.366 8.728 16.120 1.00 92.56 191 LEU A N 1
ATOM 1582 C CA . LEU A 1 191 ? 16.145 7.926 16.005 1.00 92.56 191 LEU A CA 1
ATOM 1583 C C . LEU A 1 191 ? 16.453 6.435 15.942 1.00 92.56 191 LEU A C 1
ATOM 1585 O O . LEU A 1 191 ? 15.835 5.672 16.670 1.00 92.56 191 LEU A O 1
ATOM 1589 N N . VAL A 1 192 ? 17.436 6.040 15.133 1.00 93.06 192 VAL A N 1
ATOM 1590 C CA . VAL A 1 192 ? 17.912 4.657 15.024 1.00 93.06 192 VAL A CA 1
ATOM 1591 C C . VAL A 1 192 ? 18.348 4.157 16.392 1.00 93.06 192 VAL A C 1
ATOM 1593 O O . VAL A 1 192 ? 17.784 3.184 16.868 1.00 93.06 192 VAL A O 1
ATOM 1596 N N . ARG A 1 193 ? 19.246 4.876 17.081 1.00 93.94 193 ARG A N 1
ATOM 1597 C CA . ARG A 1 193 ? 19.733 4.482 18.413 1.00 93.94 193 ARG A CA 1
ATOM 1598 C C . ARG A 1 193 ? 18.596 4.283 19.418 1.00 93.94 193 ARG A C 1
ATOM 1600 O O . ARG A 1 193 ? 18.623 3.316 20.168 1.00 93.94 193 ARG A O 1
ATOM 1607 N N . LYS A 1 194 ? 17.615 5.194 19.443 1.00 94.69 194 LYS A N 1
ATOM 1608 C CA . LYS A 1 194 ? 16.452 5.091 20.340 1.00 94.69 194 LYS A CA 1
ATOM 1609 C C . LYS A 1 194 ? 15.508 3.952 19.939 1.00 94.69 194 LYS A C 1
ATOM 1611 O O . LYS A 1 194 ? 14.946 3.304 20.809 1.00 94.69 194 LYS A O 1
ATOM 1616 N N . ALA A 1 195 ? 15.327 3.712 18.642 1.00 94.38 195 ALA A N 1
ATOM 1617 C CA . ALA A 1 195 ? 14.423 2.688 18.128 1.00 94.38 195 ALA A CA 1
ATOM 1618 C C . ALA A 1 195 ? 15.019 1.272 18.164 1.00 94.38 195 ALA A C 1
ATOM 1620 O O . ALA A 1 195 ? 14.250 0.315 18.150 1.00 94.38 195 ALA A O 1
ATOM 1621 N N . THR A 1 196 ? 16.347 1.112 18.246 1.00 95.25 196 THR A N 1
ATOM 1622 C CA . THR A 1 196 ? 17.016 -0.203 18.277 1.00 95.25 196 THR A CA 1
ATOM 1623 C C . THR A 1 196 ? 16.547 -1.091 19.433 1.00 95.25 196 THR A C 1
ATOM 1625 O O . THR A 1 196 ? 16.497 -2.305 19.267 1.00 95.25 196 THR A O 1
ATOM 1628 N N . SER A 1 197 ? 16.152 -0.525 20.579 1.00 94.62 197 SER A N 1
ATOM 1629 C CA . SER A 1 197 ? 15.597 -1.307 21.698 1.00 94.62 197 SER A CA 1
ATOM 1630 C C . SER A 1 197 ? 14.269 -1.993 21.354 1.00 94.62 197 SER A C 1
ATOM 1632 O O . SER A 1 197 ? 13.970 -3.049 21.900 1.00 94.62 197 SER A O 1
ATOM 1634 N N . PHE A 1 198 ? 13.490 -1.416 20.435 1.00 95.00 198 PHE A N 1
ATOM 1635 C CA . PHE A 1 198 ? 12.220 -1.968 19.953 1.00 95.00 198 PHE A CA 1
ATOM 1636 C C . PHE A 1 198 ? 12.385 -2.753 18.644 1.00 95.00 198 PHE A C 1
ATOM 1638 O O . PHE A 1 198 ? 11.618 -3.673 18.365 1.00 95.00 198 PHE A O 1
ATOM 1645 N N . ILE A 1 199 ? 13.368 -2.375 17.820 1.00 93.94 199 ILE A N 1
ATOM 1646 C CA . ILE A 1 199 ? 13.642 -2.949 16.499 1.00 93.94 199 ILE A CA 1
ATOM 1647 C C . ILE A 1 199 ? 15.146 -3.273 16.405 1.00 93.94 199 ILE A C 1
ATOM 1649 O O . ILE A 1 199 ? 15.916 -2.480 15.852 1.00 93.94 199 ILE A O 1
ATOM 1653 N N . PRO A 1 200 ? 15.597 -4.429 16.929 1.00 92.00 200 PRO A N 1
ATOM 1654 C CA . PRO A 1 200 ? 17.025 -4.762 17.020 1.00 92.00 200 PRO A CA 1
ATOM 1655 C C . PRO A 1 200 ? 17.765 -4.768 15.674 1.00 92.00 200 PRO A C 1
ATOM 1657 O O . PRO A 1 200 ? 18.942 -4.418 15.599 1.00 92.00 200 PRO A O 1
ATOM 1660 N N . GLU A 1 201 ? 17.058 -5.095 14.591 1.00 90.56 201 GLU A N 1
ATOM 1661 C CA . GLU A 1 201 ? 17.564 -5.123 13.211 1.00 90.56 201 GLU A CA 1
ATOM 1662 C C . GLU A 1 201 ? 18.158 -3.772 12.764 1.00 90.56 201 GLU A C 1
ATOM 1664 O O . GLU A 1 201 ? 19.104 -3.734 11.976 1.00 90.56 201 GLU A O 1
ATOM 1669 N N . LEU A 1 202 ? 17.686 -2.651 13.330 1.00 90.62 202 LEU A N 1
ATOM 1670 C CA . LEU A 1 202 ? 18.238 -1.317 13.061 1.00 90.62 202 LEU A CA 1
ATOM 1671 C C . LEU A 1 202 ? 19.695 -1.159 13.507 1.00 90.62 202 LEU A C 1
ATOM 1673 O O . LEU A 1 202 ? 20.424 -0.355 12.924 1.00 90.62 202 LEU A O 1
ATOM 1677 N N . GLY A 1 203 ? 20.117 -1.899 14.538 1.00 85.69 203 GLY A N 1
ATOM 1678 C CA . GLY A 1 203 ? 21.499 -1.890 15.017 1.00 85.69 203 GLY A CA 1
ATOM 1679 C C . GLY A 1 203 ? 22.471 -2.597 14.068 1.00 85.69 203 GLY A C 1
ATOM 1680 O O . GLY A 1 203 ? 23.660 -2.287 14.077 1.00 85.69 203 GLY A O 1
ATOM 1681 N N . GLN A 1 204 ? 21.965 -3.512 13.237 1.00 87.81 204 GLN A N 1
ATOM 1682 C CA . GLN A 1 204 ? 22.762 -4.312 12.302 1.00 87.81 204 GLN A CA 1
ATOM 1683 C C . GLN A 1 204 ? 22.842 -3.668 10.913 1.00 87.81 204 GLN A C 1
ATOM 1685 O O . GLN A 1 204 ? 23.851 -3.805 10.222 1.00 87.81 204 GLN A O 1
ATOM 1690 N N . GLU A 1 205 ? 21.804 -2.932 10.511 1.00 87.00 205 GLU A N 1
ATOM 1691 C CA . GLU A 1 205 ? 21.771 -2.247 9.222 1.00 87.00 205 GLU A CA 1
ATOM 1692 C C . GLU A 1 205 ? 22.689 -1.013 9.224 1.00 87.00 205 GLU A C 1
ATOM 1694 O O . GLU A 1 205 ? 22.655 -0.194 10.146 1.00 87.00 205 GLU A O 1
ATOM 1699 N N . LYS A 1 206 ? 23.503 -0.839 8.179 1.00 81.12 206 LYS A N 1
ATOM 1700 C CA . LYS A 1 206 ? 24.401 0.323 8.004 1.00 81.12 206 LYS A CA 1
ATOM 1701 C C . LYS A 1 206 ? 23.871 1.301 6.962 1.00 81.12 206 LYS A C 1
ATOM 1703 O O . LYS A 1 206 ? 24.136 2.503 7.052 1.00 81.12 206 LYS A O 1
ATOM 1708 N N . ASN A 1 207 ? 23.104 0.808 5.997 1.00 78.94 207 ASN A N 1
ATOM 1709 C CA . ASN A 1 207 ? 22.521 1.615 4.950 1.00 78.94 207 ASN A CA 1
ATOM 1710 C C . ASN A 1 207 ? 21.425 2.521 5.539 1.00 78.94 207 ASN A C 1
ATOM 1712 O O . ASN A 1 207 ? 20.432 2.063 6.105 1.00 78.94 207 ASN A O 1
ATOM 1716 N N . ARG A 1 208 ? 21.604 3.842 5.399 1.00 77.69 208 ARG A N 1
ATOM 1717 C CA . ARG A 1 208 ? 20.643 4.843 5.893 1.00 77.69 208 ARG A CA 1
ATOM 1718 C C . ARG A 1 208 ? 19.251 4.631 5.311 1.00 77.69 208 ARG A C 1
ATOM 1720 O O . ARG A 1 208 ? 18.275 4.870 6.006 1.00 77.69 208 ARG A O 1
ATOM 1727 N N . PHE A 1 209 ? 19.162 4.190 4.066 1.00 73.25 209 PHE A N 1
ATOM 1728 C CA . PHE A 1 209 ? 17.898 3.990 3.386 1.00 73.25 209 PHE A CA 1
ATOM 1729 C C . PHE A 1 209 ? 17.143 2.772 3.924 1.00 73.25 209 PHE A C 1
ATOM 1731 O O . PHE A 1 209 ? 15.978 2.886 4.309 1.00 73.25 209 PHE A O 1
ATOM 1738 N N . GLU A 1 210 ? 17.832 1.641 4.063 1.00 76.25 210 GLU A N 1
ATOM 1739 C CA . GLU A 1 210 ? 17.251 0.442 4.672 1.00 76.25 210 GLU A CA 1
ATOM 1740 C C . GLU A 1 210 ? 16.837 0.695 6.126 1.00 76.25 210 GLU A C 1
ATOM 1742 O O . GLU A 1 210 ? 15.749 0.292 6.531 1.00 76.25 210 GLU A O 1
ATOM 1747 N N . ARG A 1 211 ? 17.600 1.493 6.888 1.00 82.50 211 ARG A N 1
ATOM 1748 C CA . ARG A 1 211 ? 17.182 1.935 8.233 1.00 82.50 211 ARG A CA 1
ATOM 1749 C C . ARG A 1 211 ? 15.838 2.663 8.230 1.00 82.50 211 ARG A C 1
ATOM 1751 O O . ARG A 1 211 ? 15.030 2.430 9.123 1.00 82.50 211 ARG A O 1
ATOM 1758 N N . ILE A 1 212 ? 15.575 3.532 7.253 1.00 80.75 212 ILE A N 1
ATOM 1759 C CA . ILE A 1 212 ? 14.293 4.254 7.176 1.00 80.75 212 ILE A CA 1
ATOM 1760 C C . ILE A 1 212 ? 13.175 3.289 6.770 1.00 80.75 212 ILE A C 1
ATOM 1762 O O . ILE A 1 212 ? 12.105 3.330 7.380 1.00 80.75 212 ILE A O 1
ATOM 1766 N N . LYS A 1 213 ? 13.417 2.368 5.822 1.00 79.88 213 LYS A N 1
ATOM 1767 C CA . LYS A 1 213 ? 12.438 1.317 5.481 1.00 79.88 213 LYS A CA 1
ATOM 1768 C C . LYS A 1 213 ? 12.077 0.465 6.692 1.00 79.88 213 LYS A C 1
ATOM 1770 O O . LYS A 1 213 ? 10.898 0.211 6.923 1.00 79.88 213 LYS A O 1
ATOM 1775 N N . ILE A 1 214 ? 13.078 0.038 7.461 1.00 86.50 214 ILE A N 1
ATOM 1776 C CA . ILE A 1 214 ? 12.891 -0.757 8.678 1.00 86.50 214 ILE A CA 1
ATOM 1777 C C . ILE A 1 214 ? 12.099 0.053 9.710 1.00 86.50 214 ILE A C 1
ATOM 1779 O O . ILE A 1 214 ? 11.083 -0.435 10.203 1.00 86.50 214 ILE A O 1
ATOM 1783 N N . LEU A 1 215 ? 12.499 1.306 9.978 1.00 89.19 215 LEU A N 1
ATOM 1784 C CA . LEU A 1 215 ? 11.784 2.212 10.887 1.00 89.19 215 LEU A CA 1
ATOM 1785 C C . LEU A 1 215 ? 10.309 2.358 10.512 1.00 89.19 215 LEU A C 1
ATOM 1787 O O . LEU A 1 215 ? 9.457 2.368 11.391 1.00 89.19 215 LEU A O 1
ATOM 1791 N N . TYR A 1 216 ? 10.005 2.465 9.222 1.00 86.88 216 TYR A N 1
ATOM 1792 C CA . TYR A 1 216 ? 8.639 2.577 8.729 1.00 86.88 216 TYR A CA 1
ATOM 1793 C C . TYR A 1 216 ? 7.841 1.299 8.857 1.00 86.88 216 TYR A C 1
ATOM 1795 O O . TYR A 1 216 ? 6.794 1.306 9.500 1.00 86.88 216 TYR A O 1
ATOM 1803 N N . ARG A 1 217 ? 8.344 0.203 8.281 1.00 85.38 217 ARG A N 1
ATOM 1804 C CA . ARG A 1 217 ? 7.668 -1.100 8.288 1.00 85.38 217 ARG A CA 1
ATOM 1805 C C . ARG A 1 217 ? 7.413 -1.594 9.707 1.00 85.38 217 ARG A C 1
ATOM 1807 O O . ARG A 1 217 ? 6.458 -2.320 9.939 1.00 85.38 217 ARG A O 1
ATOM 1814 N N . GLN A 1 218 ? 8.249 -1.184 10.658 1.00 90.56 218 GLN A N 1
ATOM 1815 C CA . GLN A 1 218 ? 8.173 -1.623 12.046 1.00 90.56 218 GLN A CA 1
ATOM 1816 C C . GLN A 1 218 ? 7.797 -0.505 13.016 1.00 90.56 218 GLN A C 1
ATOM 1818 O O . GLN A 1 218 ? 7.893 -0.697 14.226 1.00 90.56 218 GLN A O 1
ATOM 1823 N N . VAL A 1 219 ? 7.307 0.638 12.520 1.00 90.31 219 VAL A N 1
ATOM 1824 C CA . VAL A 1 219 ? 6.928 1.778 13.372 1.00 90.31 219 VAL A CA 1
ATOM 1825 C C . VAL A 1 219 ? 5.901 1.380 14.433 1.00 90.31 219 VAL A C 1
ATOM 1827 O O . VAL A 1 219 ? 5.912 1.919 15.537 1.00 90.31 219 VAL A O 1
ATOM 1830 N N . ASN A 1 220 ? 5.043 0.403 14.125 1.00 90.56 220 ASN A N 1
ATOM 1831 C CA . ASN A 1 220 ? 4.016 -0.097 15.033 1.00 90.56 220 ASN A CA 1
ATOM 1832 C C . ASN A 1 220 ? 4.604 -0.866 16.233 1.00 90.56 220 ASN A C 1
ATOM 1834 O O . ASN A 1 220 ? 4.039 -0.764 17.319 1.00 90.56 220 ASN A O 1
ATOM 1838 N N . LYS A 1 221 ? 5.796 -1.480 16.106 1.00 91.81 221 LYS A N 1
ATOM 1839 C CA . LYS A 1 221 ? 6.500 -2.179 17.205 1.00 91.81 221 LYS A CA 1
ATOM 1840 C C . LYS A 1 221 ? 7.041 -1.245 18.297 1.00 91.81 221 LYS A C 1
ATOM 1842 O O . LYS A 1 221 ? 7.387 -1.701 19.382 1.00 91.81 221 LYS A O 1
ATOM 1847 N N . ILE A 1 222 ? 7.147 0.056 18.023 1.00 93.44 222 ILE A N 1
ATOM 1848 C CA . ILE A 1 222 ? 7.651 1.038 18.989 1.00 93.44 222 ILE A CA 1
ATOM 1849 C C . ILE A 1 222 ? 6.553 1.327 20.022 1.00 93.44 222 ILE A C 1
ATOM 1851 O O . ILE A 1 222 ? 5.534 1.935 19.686 1.00 93.44 222 ILE A O 1
ATOM 1855 N N . ALA A 1 223 ? 6.756 0.903 21.272 1.00 92.31 223 ALA A N 1
ATOM 1856 C CA . ALA A 1 223 ? 5.791 1.129 22.354 1.00 92.31 223 ALA A CA 1
ATOM 1857 C C . ALA A 1 223 ? 5.849 2.562 22.920 1.00 92.31 223 ALA A C 1
ATOM 1859 O O . ALA A 1 223 ? 4.843 3.080 23.394 1.00 92.31 223 ALA A O 1
ATOM 1860 N N . ASP A 1 224 ? 7.006 3.226 22.833 1.00 94.88 224 ASP A N 1
ATOM 1861 C CA . ASP A 1 224 ? 7.163 4.633 23.213 1.00 94.88 224 ASP A CA 1
ATOM 1862 C C . ASP A 1 224 ? 6.401 5.546 22.233 1.00 94.88 224 ASP A C 1
ATOM 1864 O O . ASP A 1 224 ? 6.755 5.672 21.056 1.00 94.88 224 ASP A O 1
ATOM 1868 N N . ASN A 1 225 ? 5.349 6.202 22.731 1.00 92.25 225 ASN A N 1
ATOM 1869 C CA . ASN A 1 225 ? 4.477 7.075 21.944 1.00 92.25 225 ASN A CA 1
ATOM 1870 C C . ASN A 1 225 ? 5.189 8.324 21.404 1.00 92.25 225 ASN A C 1
ATOM 1872 O O . ASN A 1 225 ? 4.897 8.761 20.283 1.00 92.25 225 ASN A O 1
ATOM 1876 N N . GLU A 1 226 ? 6.119 8.903 22.164 1.00 93.88 226 GLU A N 1
ATOM 1877 C CA . GLU A 1 226 ? 6.866 10.081 21.728 1.00 93.88 226 GLU A CA 1
ATOM 1878 C C . GLU A 1 226 ? 7.851 9.693 20.623 1.00 93.88 226 GLU A C 1
ATOM 1880 O O . GLU A 1 226 ? 7.884 10.317 19.555 1.00 93.88 226 GLU A O 1
ATOM 1885 N N . LEU A 1 227 ? 8.592 8.602 20.826 1.00 93.81 227 LEU A N 1
ATOM 1886 C CA . LEU A 1 227 ? 9.502 8.060 19.825 1.00 93.81 227 LEU A CA 1
ATOM 1887 C C . LEU A 1 227 ? 8.751 7.646 18.556 1.00 93.81 227 LEU A C 1
ATOM 1889 O O . LEU A 1 227 ? 9.162 8.029 17.460 1.00 93.81 227 LEU A O 1
ATOM 1893 N N . LYS A 1 228 ? 7.620 6.944 18.683 1.00 92.06 228 LYS A N 1
ATOM 1894 C CA . LYS A 1 228 ? 6.754 6.555 17.558 1.00 92.06 228 LYS A CA 1
ATOM 1895 C C . LYS A 1 228 ? 6.288 7.787 16.775 1.00 92.06 228 LYS A C 1
ATOM 1897 O O . LYS A 1 228 ? 6.370 7.799 15.544 1.00 92.06 228 LYS A O 1
ATOM 1902 N N . ARG A 1 229 ? 5.871 8.865 17.453 1.00 88.56 229 ARG A N 1
ATOM 1903 C CA . ARG A 1 229 ? 5.507 10.142 16.806 1.00 88.56 229 ARG A CA 1
ATOM 1904 C C . ARG A 1 229 ? 6.699 10.786 16.095 1.00 88.56 229 ARG A C 1
ATOM 1906 O O . ARG A 1 229 ? 6.542 11.269 14.973 1.00 88.56 229 ARG A O 1
ATOM 1913 N N . ASN A 1 230 ? 7.874 10.783 16.715 1.00 88.38 230 ASN A N 1
ATOM 1914 C CA . ASN A 1 230 ? 9.095 11.349 16.141 1.00 88.38 230 ASN A CA 1
ATOM 1915 C C . ASN A 1 230 ? 9.561 10.568 14.903 1.00 88.38 230 ASN A C 1
ATOM 1917 O O . ASN A 1 230 ? 9.910 11.182 13.895 1.00 88.38 230 ASN A O 1
ATOM 1921 N N . VAL A 1 231 ? 9.473 9.236 14.929 1.00 89.00 231 VAL A N 1
ATOM 1922 C CA . VAL A 1 231 ? 9.736 8.373 13.768 1.00 89.00 231 VAL A CA 1
ATOM 1923 C C . VAL A 1 231 ? 8.745 8.667 12.641 1.00 89.00 231 VAL A C 1
ATOM 1925 O O . VAL A 1 231 ? 9.176 8.906 11.515 1.00 89.00 231 VAL A O 1
ATOM 1928 N N . LYS A 1 232 ? 7.438 8.758 12.930 1.00 85.00 232 LYS A N 1
ATOM 1929 C CA . LYS A 1 232 ? 6.420 9.124 11.925 1.00 85.00 232 LYS A CA 1
ATOM 1930 C C . LYS A 1 232 ? 6.693 10.493 11.291 1.00 85.00 232 LYS A C 1
ATOM 1932 O O . LYS A 1 232 ? 6.664 10.611 10.069 1.00 85.00 232 LYS A O 1
ATOM 1937 N N . LYS A 1 233 ? 7.018 11.515 12.095 1.00 82.62 233 LYS A N 1
ATOM 1938 C CA . LYS A 1 233 ? 7.404 12.853 11.600 1.00 82.62 233 LYS A CA 1
ATOM 1939 C C . LYS A 1 233 ? 8.662 12.806 10.732 1.00 82.62 233 LYS A C 1
ATOM 1941 O O . LYS A 1 233 ? 8.735 13.486 9.712 1.00 82.62 233 LYS A O 1
ATOM 1946 N N . PHE A 1 234 ? 9.652 12.014 11.133 1.00 82.94 234 PHE A N 1
ATOM 1947 C CA . PHE A 1 234 ? 10.882 11.862 10.370 1.00 82.94 234 PHE A CA 1
ATOM 1948 C C . PHE A 1 234 ? 10.614 11.206 9.018 1.00 82.94 234 PHE A C 1
ATOM 1950 O O . PHE A 1 234 ? 10.999 11.765 7.997 1.00 82.94 234 PHE A O 1
ATOM 1957 N N . ILE A 1 235 ? 9.877 10.092 9.001 1.00 78.44 235 ILE A N 1
ATOM 1958 C CA . ILE A 1 235 ? 9.434 9.403 7.781 1.00 78.44 235 ILE A CA 1
ATOM 1959 C C . ILE A 1 235 ? 8.673 10.362 6.858 1.00 78.44 235 ILE A C 1
ATOM 1961 O O . ILE A 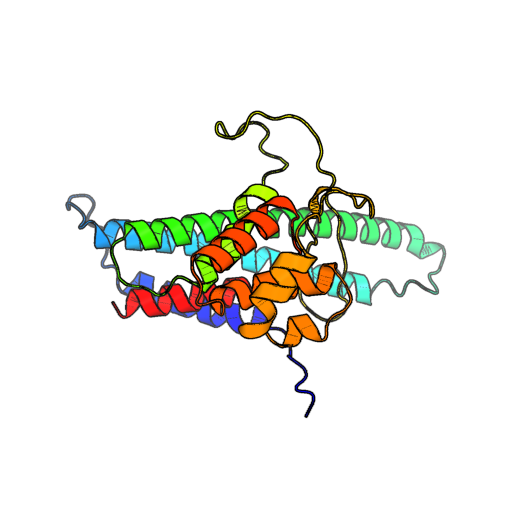1 235 ? 8.989 10.465 5.674 1.00 78.44 235 ILE A O 1
ATOM 1965 N N . PHE A 1 236 ? 7.730 11.125 7.416 1.00 73.06 236 PHE A N 1
ATOM 1966 C CA . PHE A 1 236 ? 6.965 12.141 6.694 1.00 73.06 236 PHE A CA 1
ATOM 1967 C C . PHE A 1 236 ? 7.874 13.177 6.008 1.00 73.06 236 PHE A C 1
ATOM 1969 O O . PHE A 1 236 ? 7.597 13.595 4.879 1.00 73.06 236 PHE A O 1
ATOM 1976 N N . LYS A 1 237 ? 8.965 13.578 6.678 1.00 73.31 237 LYS A N 1
ATOM 1977 C CA . LYS A 1 237 ? 9.957 14.543 6.180 1.00 73.31 237 LYS A CA 1
ATOM 1978 C C . LYS A 1 237 ? 10.831 13.958 5.066 1.00 73.31 237 LYS A C 1
ATOM 1980 O O . LYS A 1 237 ? 11.043 14.638 4.061 1.00 73.31 237 LYS A O 1
ATOM 1985 N N . VAL A 1 238 ? 11.358 12.745 5.250 1.00 70.00 238 VAL A N 1
ATOM 1986 C CA . VAL A 1 238 ? 12.377 12.155 4.359 1.00 70.00 238 VAL A CA 1
ATOM 1987 C C . VAL A 1 238 ? 11.800 11.412 3.153 1.00 70.00 238 VAL A C 1
ATOM 1989 O O . VAL A 1 238 ? 12.423 11.443 2.096 1.00 70.00 238 VAL A O 1
ATOM 1992 N N . GLY A 1 239 ? 10.610 10.818 3.270 1.00 64.56 239 GLY A N 1
ATOM 1993 C CA . GLY A 1 239 ? 10.041 9.953 2.231 1.00 64.56 239 GLY A CA 1
ATOM 1994 C C . GLY A 1 239 ? 10.606 8.527 2.255 1.00 64.56 239 GLY A C 1
ATOM 1995 O O . GLY A 1 239 ? 11.569 8.235 2.963 1.00 64.56 239 GLY A O 1
ATOM 1996 N N . LEU A 1 240 ? 9.960 7.627 1.513 1.00 65.62 240 LEU A N 1
ATOM 1997 C CA . LEU A 1 240 ? 10.144 6.173 1.558 1.00 65.62 240 LEU A CA 1
ATOM 1998 C C . LEU A 1 240 ? 9.669 5.514 0.254 1.00 65.62 240 LEU A C 1
ATOM 2000 O O . LEU A 1 240 ? 8.934 6.143 -0.504 1.00 65.62 240 LEU A O 1
ATOM 2004 N N . PRO A 1 241 ? 10.044 4.250 0.008 1.00 61.72 241 PRO A N 1
ATOM 2005 C CA . PRO A 1 241 ? 9.440 3.457 -1.047 1.00 61.72 241 PRO A CA 1
ATOM 2006 C C . PRO A 1 241 ? 7.990 3.103 -0.706 1.00 61.72 241 PRO A C 1
ATOM 2008 O O . PRO A 1 241 ? 7.651 2.965 0.476 1.00 61.72 241 PRO A O 1
ATOM 2011 N N . THR A 1 242 ? 7.150 2.915 -1.724 1.00 67.00 242 THR A N 1
ATOM 2012 C CA . THR A 1 242 ? 5.804 2.378 -1.506 1.00 67.00 242 THR A CA 1
ATOM 2013 C C . THR A 1 242 ? 5.851 0.961 -0.936 1.00 67.00 242 THR A C 1
ATOM 2015 O O . THR A 1 242 ? 6.775 0.180 -1.161 1.00 67.00 242 THR A O 1
ATOM 2018 N N . ASP A 1 243 ? 4.826 0.605 -0.178 1.00 77.56 243 ASP A N 1
ATOM 2019 C CA . ASP A 1 243 ? 4.470 -0.779 0.079 1.00 77.56 243 ASP A CA 1
ATOM 2020 C C . ASP A 1 243 ? 3.993 -1.413 -1.230 1.00 77.56 243 ASP A C 1
ATOM 2022 O O . ASP A 1 243 ? 3.443 -0.733 -2.102 1.00 77.56 243 ASP A O 1
ATOM 2026 N N . SER A 1 244 ? 4.201 -2.722 -1.371 1.00 77.88 244 SER A N 1
ATOM 2027 C CA . SER A 1 244 ? 3.667 -3.433 -2.526 1.00 77.88 244 SER A CA 1
ATOM 2028 C C . SER A 1 244 ? 2.132 -3.430 -2.490 1.00 77.88 244 SER A C 1
ATOM 2030 O O . SER A 1 244 ? 1.537 -3.475 -1.403 1.00 77.88 244 SER A O 1
ATOM 2032 N N . PRO A 1 245 ? 1.465 -3.444 -3.656 1.00 84.62 245 PRO A N 1
ATOM 2033 C CA . PRO A 1 245 ? 0.014 -3.597 -3.734 1.00 84.62 245 PRO A CA 1
ATOM 2034 C C . PRO A 1 245 ? -0.512 -4.795 -2.929 1.00 84.62 245 PRO A C 1
ATOM 2036 O O . PRO A 1 245 ? -1.535 -4.670 -2.256 1.00 84.62 245 PRO A O 1
ATOM 2039 N N . GLY A 1 246 ? 0.212 -5.923 -2.909 1.00 85.00 246 GLY A N 1
ATOM 2040 C CA . GLY A 1 246 ? -0.119 -7.076 -2.069 1.00 85.00 246 GLY A CA 1
ATOM 2041 C C . GLY A 1 246 ? -0.177 -6.773 -0.563 1.00 85.00 246 GLY A C 1
ATOM 2042 O O . GLY A 1 246 ? -1.117 -7.206 0.104 1.00 85.00 246 GLY A O 1
ATOM 2043 N N . ILE A 1 247 ? 0.760 -5.985 -0.017 1.00 86.94 247 ILE A N 1
ATOM 2044 C CA . ILE A 1 247 ? 0.742 -5.576 1.404 1.00 86.94 247 ILE A CA 1
ATOM 2045 C C . ILE A 1 247 ? -0.495 -4.719 1.699 1.00 86.94 247 ILE A C 1
ATOM 2047 O O . ILE A 1 247 ? -1.186 -4.944 2.696 1.00 86.94 247 ILE A O 1
ATOM 2051 N N . ILE A 1 248 ? -0.805 -3.771 0.812 1.00 89.50 248 ILE A N 1
ATOM 2052 C CA . ILE A 1 248 ? -1.970 -2.889 0.957 1.00 89.50 248 ILE A CA 1
ATOM 2053 C C . ILE A 1 248 ? -3.266 -3.710 0.908 1.00 89.50 248 ILE A C 1
ATOM 2055 O O . ILE A 1 248 ? -4.142 -3.539 1.759 1.00 89.50 248 ILE A O 1
ATOM 2059 N N . ALA A 1 249 ? -3.365 -4.660 -0.026 1.00 91.00 249 ALA A N 1
ATOM 2060 C CA . ALA A 1 249 ? -4.513 -5.553 -0.145 1.00 91.00 249 ALA A CA 1
ATOM 2061 C C . ALA A 1 249 ? -4.737 -6.393 1.124 1.00 91.00 249 ALA A C 1
ATOM 2063 O O . ALA A 1 249 ? -5.882 -6.578 1.539 1.00 91.00 249 ALA A O 1
ATOM 2064 N N . VAL A 1 250 ? -3.666 -6.872 1.771 1.00 93.31 250 VAL A N 1
ATOM 2065 C CA . VAL A 1 250 ? -3.766 -7.623 3.036 1.00 93.31 250 VAL A CA 1
ATOM 2066 C C . VAL A 1 250 ? -4.265 -6.739 4.171 1.00 93.31 250 VAL A C 1
ATOM 2068 O O . VAL A 1 250 ? -5.166 -7.154 4.902 1.00 93.31 250 VAL A O 1
ATOM 2071 N N . ALA A 1 251 ? -3.721 -5.528 4.310 1.00 93.38 251 ALA A N 1
ATOM 2072 C CA . ALA A 1 251 ? -4.141 -4.599 5.357 1.00 93.38 251 ALA A CA 1
ATOM 2073 C C . ALA A 1 251 ? -5.633 -4.240 5.227 1.00 93.38 251 ALA A C 1
ATOM 2075 O O . ALA A 1 251 ? -6.377 -4.290 6.209 1.00 93.38 251 ALA A O 1
ATOM 2076 N N . LEU A 1 252 ? -6.088 -3.967 4.001 1.00 94.50 252 LEU A N 1
ATOM 2077 C CA . LEU A 1 252 ? -7.495 -3.706 3.689 1.00 94.50 252 LEU A CA 1
ATOM 2078 C C . LEU A 1 252 ? -8.383 -4.928 3.964 1.00 94.50 252 LEU A C 1
ATOM 2080 O O . LEU A 1 252 ? -9.408 -4.819 4.636 1.00 94.50 252 LEU A O 1
ATOM 2084 N N . LEU A 1 253 ? -7.972 -6.120 3.522 1.00 94.38 253 LEU A N 1
ATOM 2085 C CA . LEU A 1 253 ? -8.697 -7.363 3.802 1.00 94.38 253 LEU A CA 1
ATOM 2086 C C . LEU A 1 253 ? -8.864 -7.602 5.307 1.00 94.38 253 LEU A C 1
ATOM 2088 O O . LEU A 1 253 ? -9.948 -7.978 5.759 1.00 94.38 253 LEU A O 1
ATOM 2092 N N . GLN A 1 254 ? -7.802 -7.398 6.086 1.00 94.25 254 GLN A N 1
ATOM 2093 C CA . GLN A 1 254 ? -7.843 -7.605 7.529 1.00 94.25 254 GLN A CA 1
ATOM 2094 C C . GLN A 1 254 ? -8.782 -6.606 8.213 1.00 94.25 254 GLN A C 1
ATOM 2096 O O . GLN A 1 254 ? -9.590 -7.011 9.053 1.00 94.25 254 GLN A O 1
ATOM 2101 N N . ALA A 1 255 ? -8.731 -5.332 7.821 1.00 93.31 255 ALA A N 1
ATOM 2102 C CA . ALA A 1 255 ? -9.618 -4.307 8.359 1.00 93.31 255 ALA A CA 1
ATOM 2103 C C . ALA A 1 255 ? -11.095 -4.608 8.055 1.00 93.31 255 ALA A C 1
ATOM 2105 O O . ALA A 1 255 ? -11.927 -4.561 8.962 1.00 93.31 255 ALA A O 1
ATOM 2106 N N . LEU A 1 256 ? -11.420 -5.015 6.821 1.00 92.12 256 LEU A N 1
ATOM 2107 C CA . LEU A 1 256 ? -12.787 -5.390 6.444 1.00 92.12 256 LEU A CA 1
ATOM 2108 C C . LEU A 1 256 ? -13.297 -6.611 7.229 1.00 92.12 256 LEU A C 1
ATOM 2110 O O . LEU A 1 256 ? -14.431 -6.609 7.715 1.00 92.12 256 LEU A O 1
ATOM 2114 N N . LYS A 1 257 ? -12.454 -7.638 7.407 1.00 91.75 257 LYS A N 1
ATOM 2115 C CA . LYS A 1 257 ? -12.787 -8.814 8.231 1.00 91.75 257 LYS A CA 1
ATOM 2116 C C . LYS A 1 257 ? -13.074 -8.432 9.679 1.00 91.75 257 LYS A C 1
ATOM 2118 O O . LYS A 1 257 ? -14.040 -8.931 10.256 1.00 91.75 257 LYS A O 1
ATOM 2123 N N . ASN A 1 258 ? -12.242 -7.570 10.261 1.00 90.44 258 ASN A N 1
ATOM 2124 C CA . ASN A 1 258 ? -12.424 -7.095 11.630 1.00 90.44 258 ASN A CA 1
ATOM 2125 C C . ASN A 1 258 ? -13.723 -6.283 11.754 1.00 90.44 258 ASN A C 1
ATOM 2127 O O . ASN A 1 258 ? -14.501 -6.512 12.679 1.00 90.44 258 ASN A O 1
ATOM 2131 N N . TYR A 1 259 ? -14.004 -5.409 10.784 1.00 88.81 259 TYR A N 1
ATOM 2132 C CA . TYR A 1 259 ? -15.211 -4.582 10.772 1.00 88.81 259 TYR A CA 1
ATOM 2133 C C . TYR A 1 259 ? -16.485 -5.427 10.722 1.00 88.81 259 TYR A C 1
ATOM 2135 O O . TYR A 1 259 ? -17.399 -5.203 11.506 1.00 88.81 259 TYR A O 1
ATOM 2143 N N . ARG A 1 260 ? -16.532 -6.453 9.861 1.00 86.06 260 ARG A N 1
ATOM 2144 C CA . ARG A 1 260 ? -17.699 -7.347 9.756 1.00 86.06 260 ARG A CA 1
ATOM 2145 C C . ARG A 1 260 ? -17.966 -8.148 11.035 1.00 86.06 260 ARG A C 1
ATOM 2147 O O . ARG A 1 260 ? -19.107 -8.519 11.290 1.00 86.06 260 ARG A O 1
ATOM 2154 N N . ARG A 1 261 ? -16.923 -8.465 11.805 1.00 84.50 261 ARG A N 1
ATOM 2155 C CA . ARG A 1 261 ? -17.041 -9.192 13.081 1.00 84.50 261 ARG A CA 1
ATOM 2156 C C . ARG A 1 261 ? -17.535 -8.312 14.240 1.00 84.50 261 ARG A C 1
ATOM 2158 O O . ARG A 1 261 ? -17.820 -8.870 15.294 1.00 84.50 261 ARG A O 1
ATOM 2165 N N . SER A 1 262 ? -17.611 -6.991 14.052 1.00 78.25 262 SER A N 1
ATOM 2166 C CA . SER A 1 262 ? -17.926 -5.992 15.085 1.00 78.25 262 SER A CA 1
ATOM 2167 C C . SER A 1 262 ? -19.358 -5.447 14.991 1.00 78.25 262 SER A C 1
ATOM 2169 O O . SER A 1 262 ? -19.950 -5.151 16.046 1.00 78.25 262 SER A O 1
#

Radius of gyration: 21.1 Å; chains: 1; bounding box: 62×47×63 Å

Foldseek 3Di:
DPDPPPDFALVVLLVLLVVLLVVLVVVQDDDDVPDDDDLLNVLSVVLSVLSVVLSVLSVLLVVLVVLLVVLVVVCPPPDDDPVCVVVNVVSVVSNVVSVVSNLVSLLVNLLSLLVSLVSLVVSPDDFDCLLSVLLNLCNVLSPPPCPPPPPDPDDDFFDFQADDDPRGAGKGQGFTDDDPPDPLCPCLVVLLVVCCVQVVVSVVDPDSQVNLVSCSVCLVSDPDPVSSVVNSVSCSSGDHIHDGSSSSSVSSSRRSVRSVVD